Protein AF-A0A2P5AQU5-F1 (afdb_monomer)

pLDDT: mean 76.32, std 21.43, range [26.61, 95.62]

Sequence (182 aa):
MGERPGDPGEDPMVASAYAVNFVKGFRGGNKSRVGDVFWEKTLLEGDDDDDESDDLMLSACGMHFNVMKYRYITSDCDAVTAVFGSHHYAKNPEDAVADVLKAGTDIDCGAFLYRHTLSAIEQGKVQEEDLGGALLILFSVQLRFGLFNGDPLKGRYGRLGPQDVCNSEHKKLALEAGYCAS

Nearest PDB structures (foldseek):
  7vc6-assembly1_A  TM=9.247E-01  e=8.875E-07  Phanerodontia chrysosporium
  7vc7-assembly1_A  TM=9.226E-01  e=3.092E-06  Phanerodontia chrysosporium
  6q7j-assembly1_B  TM=9.314E-01  e=2.303E-05  Aspergillus nidulans FGSC A4
  7xtj-assembly1_A  TM=8.965E-01  e=2.131E-04  Aspergillus niger
  7xtj-assembly2_B  TM=9.329E-01  e=4.809E-04  Aspergillus niger

InterPro domains:
  IPR017853 Glycoside hydrolase superfamily [SSF51445] (72-177)
  IPR036962 Glycoside hydrolase, family 3, N-terminal domain superfamily [G3DSA:3.20.20.300] (63-156)
  IPR044993 Beta-D-xylosidase [PTHR42721] (72-177)

Solvent-accessible surface area (backbone atoms only — not comparable to full-atom values): 11311 Å² total; per-residue (Å²): 141,73,87,60,99,84,62,79,62,89,50,69,67,57,32,50,53,49,51,56,52,53,55,45,61,76,70,62,70,68,95,83,62,90,76,86,75,87,78,74,85,78,88,80,82,87,84,92,79,96,66,98,60,72,48,54,58,39,45,79,57,43,79,40,66,86,75,43,81,80,58,78,39,67,46,58,72,48,45,71,48,33,39,32,73,73,65,57,71,26,92,40,69,36,50,30,47,32,52,45,47,73,41,54,46,47,40,67,46,58,61,52,57,79,72,32,46,65,61,15,40,78,70,66,62,36,58,72,66,63,55,50,50,31,50,52,38,53,52,55,50,43,53,73,74,44,72,76,70,64,62,61,63,78,41,99,68,35,80,70,51,76,79,74,52,87,32,73,66,60,50,51,51,52,50,52,55,53,63,76,74,109

Radius of gyration: 20.94 Å; Cα contacts (8 Å, |Δi|>4): 131; chains: 1; bounding box: 52×41×56 Å

Structure (mmCIF, N/CA/C/O backbone):
data_AF-A0A2P5AQU5-F1
#
_entry.id   AF-A0A2P5AQU5-F1
#
loop_
_atom_site.group_PDB
_atom_site.id
_atom_site.type_symbol
_atom_site.label_atom_id
_atom_site.label_alt_id
_atom_site.label_comp_id
_atom_site.label_asym_id
_atom_site.label_entity_id
_atom_site.label_seq_id
_atom_site.pdbx_PDB_ins_code
_atom_site.Cartn_x
_atom_site.Cartn_y
_atom_site.Cartn_z
_atom_site.occupancy
_atom_site.B_iso_or_equiv
_atom_site.auth_seq_id
_atom_site.auth_comp_id
_atom_site.auth_asym_id
_atom_site.auth_atom_id
_atom_site.pdbx_PDB_model_num
ATOM 1 N N . MET A 1 1 ? -14.870 17.388 -14.341 1.00 38.19 1 MET A N 1
ATOM 2 C CA . MET A 1 1 ? -14.417 15.995 -14.189 1.00 38.19 1 MET A CA 1
ATOM 3 C C . MET A 1 1 ? -13.425 15.778 -15.311 1.00 38.19 1 MET A C 1
ATOM 5 O O . MET A 1 1 ? -13.842 15.791 -16.457 1.00 38.19 1 MET A O 1
ATOM 9 N N . GLY A 1 2 ? -12.132 15.840 -15.005 1.00 48.47 2 GLY A N 1
ATOM 10 C CA . GLY A 1 2 ? -11.071 15.608 -15.985 1.00 48.47 2 GLY A CA 1
ATOM 11 C C . GLY A 1 2 ? -10.496 14.223 -15.739 1.00 48.47 2 GLY A C 1
ATOM 12 O O . GLY A 1 2 ? -10.371 13.843 -14.572 1.00 48.47 2 GLY A O 1
ATOM 13 N N . GLU A 1 3 ? -10.199 13.496 -16.813 1.00 52.12 3 GLU A N 1
ATOM 14 C CA . GLU A 1 3 ? -9.470 12.225 -16.778 1.00 52.12 3 GLU A CA 1
ATOM 15 C C . GLU A 1 3 ? -8.257 12.366 -15.851 1.00 52.12 3 GLU A C 1
ATOM 17 O O . GLU A 1 3 ? -7.507 13.351 -15.920 1.00 52.12 3 GLU A O 1
ATOM 22 N N . ARG A 1 4 ? -8.096 11.432 -14.909 1.00 60.38 4 ARG A N 1
ATOM 23 C CA . ARG A 1 4 ? -6.937 11.462 -14.019 1.00 60.38 4 ARG A CA 1
ATOM 24 C C . ARG A 1 4 ? -5.743 10.951 -14.827 1.00 60.38 4 ARG A C 1
ATOM 26 O O . ARG A 1 4 ? -5.830 9.846 -15.334 1.00 60.38 4 ARG A O 1
ATOM 33 N N . PRO A 1 5 ? -4.594 11.652 -14.883 1.00 66.69 5 PRO A N 1
ATOM 34 C CA . PRO A 1 5 ? -3.442 11.252 -15.711 1.00 66.69 5 PRO A CA 1
ATOM 35 C C . PRO A 1 5 ? -2.801 9.879 -15.409 1.00 66.69 5 PRO A C 1
ATOM 37 O O . PRO A 1 5 ? -1.721 9.594 -15.918 1.00 66.69 5 PRO A O 1
ATOM 40 N N . GLY A 1 6 ? -3.390 9.067 -14.529 1.00 68.12 6 GLY A N 1
ATOM 41 C CA . GLY A 1 6 ? -2.878 7.772 -14.093 1.00 68.12 6 GLY A CA 1
ATOM 42 C C . GLY A 1 6 ? -3.787 6.581 -14.402 1.00 68.12 6 GLY A C 1
ATOM 43 O O . GLY A 1 6 ? -3.407 5.469 -14.043 1.00 68.12 6 GLY A O 1
ATOM 44 N N . ASP A 1 7 ? -4.955 6.775 -15.023 1.00 78.81 7 ASP A N 1
ATOM 45 C CA . ASP A 1 7 ? -5.824 5.671 -15.438 1.00 78.81 7 ASP A CA 1
ATOM 46 C C . ASP A 1 7 ? -5.663 5.340 -16.938 1.00 78.81 7 ASP A C 1
ATOM 48 O O . ASP A 1 7 ? -5.304 6.193 -17.749 1.00 78.81 7 ASP A O 1
ATOM 52 N N . PRO A 1 8 ? -5.870 4.073 -17.341 1.00 83.00 8 PRO A N 1
ATOM 53 C CA . PRO A 1 8 ? -5.830 3.659 -18.745 1.00 83.00 8 PRO A CA 1
ATOM 54 C C . PRO A 1 8 ? -7.112 4.037 -19.526 1.00 83.00 8 PRO A C 1
ATOM 56 O O . PRO A 1 8 ? -7.411 3.400 -20.537 1.00 83.00 8 PRO A O 1
ATOM 59 N N . GLY A 1 9 ? -7.867 5.042 -19.063 1.00 86.19 9 GLY A N 1
ATOM 60 C CA . GLY A 1 9 ? -9.170 5.451 -19.597 1.00 86.19 9 GLY A CA 1
ATOM 61 C C . GLY A 1 9 ? -10.379 4.811 -18.897 1.00 86.19 9 GLY A C 1
ATOM 62 O O . GLY A 1 9 ? -10.240 4.034 -17.953 1.00 86.19 9 GLY A O 1
ATOM 63 N N . GLU A 1 10 ? -11.583 5.149 -19.376 1.00 88.88 10 GLU A N 1
ATOM 64 C CA . GLU A 1 10 ? -12.865 4.781 -18.742 1.00 88.88 10 GLU A CA 1
ATOM 65 C C . GLU A 1 10 ? -13.424 3.407 -19.174 1.00 88.88 10 GLU A C 1
ATOM 67 O O . GLU A 1 10 ? -14.332 2.884 -18.526 1.00 88.88 10 GLU A O 1
ATOM 72 N N . ASP A 1 11 ? -12.906 2.794 -20.250 1.00 90.00 11 ASP A N 1
ATOM 73 C CA . ASP A 1 11 ? -13.375 1.481 -20.719 1.00 90.00 11 ASP A CA 1
ATOM 74 C C . ASP A 1 11 ? -12.862 0.353 -19.793 1.00 90.00 11 ASP A C 1
ATOM 76 O O . ASP A 1 11 ? -11.652 0.087 -19.748 1.00 90.00 11 ASP A O 1
ATOM 80 N N . PRO A 1 12 ? -13.755 -0.378 -19.095 1.00 88.44 12 PRO A N 1
ATOM 81 C CA . PRO A 1 12 ? -13.363 -1.421 -18.152 1.00 88.44 12 PRO A CA 1
ATOM 82 C C . PRO A 1 12 ? -12.629 -2.597 -18.813 1.00 88.44 12 PRO A C 1
ATOM 84 O O . PRO A 1 12 ? -11.793 -3.236 -18.167 1.00 88.44 12 PRO A O 1
ATOM 87 N N . MET A 1 13 ? -12.884 -2.894 -20.090 1.00 90.56 13 MET A N 1
ATOM 88 C CA . MET A 1 13 ? -12.205 -3.969 -20.819 1.00 90.56 13 MET A CA 1
ATOM 89 C C . MET A 1 13 ? -10.772 -3.574 -21.177 1.00 90.56 13 MET A C 1
ATOM 91 O O . MET A 1 13 ? -9.847 -4.376 -21.005 1.00 90.56 13 MET A O 1
ATOM 95 N N . VAL A 1 14 ? -10.571 -2.331 -21.623 1.00 87.19 14 VAL A N 1
ATOM 96 C CA . VAL A 1 14 ? -9.236 -1.779 -21.903 1.00 87.19 14 VAL A CA 1
ATOM 97 C C . VAL A 1 14 ? -8.431 -1.663 -20.611 1.00 87.19 14 VAL A C 1
ATOM 99 O O . VAL A 1 14 ? -7.291 -2.133 -20.556 1.00 87.19 14 VAL A O 1
ATOM 102 N N . ALA A 1 15 ? -9.042 -1.139 -19.546 1.00 87.81 15 ALA A N 1
ATOM 103 C CA . ALA A 1 15 ? -8.412 -1.031 -18.237 1.00 87.81 15 ALA A CA 1
ATOM 104 C C . ALA A 1 15 ? -8.001 -2.403 -17.682 1.00 87.81 15 ALA A C 1
ATOM 106 O O . ALA A 1 15 ? -6.877 -2.575 -17.200 1.00 87.81 15 ALA A O 1
ATOM 107 N N . SER A 1 16 ? -8.861 -3.415 -17.835 1.00 87.44 16 SER A N 1
ATOM 108 C CA . SER A 1 16 ? -8.559 -4.794 -17.437 1.00 87.44 16 SER A CA 1
ATOM 109 C C . SER A 1 16 ? -7.381 -5.378 -18.221 1.00 87.44 16 SER A C 1
ATOM 111 O O . SER A 1 16 ? -6.474 -5.981 -17.639 1.00 87.44 16 SER A O 1
ATOM 113 N N . ALA A 1 17 ? -7.348 -5.184 -19.543 1.00 88.06 17 ALA A N 1
ATOM 114 C CA . ALA A 1 17 ? -6.251 -5.656 -20.383 1.00 88.06 17 ALA A CA 1
ATOM 115 C C . ALA A 1 17 ? -4.922 -4.960 -20.040 1.00 88.06 17 ALA A C 1
ATOM 117 O O . ALA A 1 17 ? -3.877 -5.619 -19.970 1.00 88.06 17 ALA A O 1
ATOM 118 N N . TYR A 1 18 ? -4.957 -3.651 -19.781 1.00 89.00 18 TYR A N 1
ATOM 119 C CA . TYR A 1 18 ? -3.804 -2.890 -19.306 1.00 89.00 18 TYR A CA 1
ATOM 120 C C . TYR A 1 18 ? -3.290 -3.444 -17.972 1.00 89.00 18 TYR A C 1
ATOM 122 O O . TYR A 1 18 ? -2.117 -3.814 -17.880 1.00 89.00 18 TYR A O 1
ATOM 130 N N . ALA A 1 19 ? -4.168 -3.604 -16.976 1.00 86.69 19 ALA A N 1
ATOM 131 C CA . ALA A 1 19 ? -3.812 -4.100 -15.648 1.00 86.69 19 ALA A CA 1
ATOM 132 C C . ALA A 1 19 ? -3.135 -5.481 -15.705 1.00 86.69 19 ALA A C 1
ATOM 134 O O . ALA A 1 19 ? -2.092 -5.701 -15.081 1.00 86.69 19 ALA A O 1
ATOM 135 N N . VAL A 1 20 ? -3.666 -6.403 -16.516 1.00 87.56 20 VAL A N 1
ATOM 136 C CA . VAL A 1 20 ? -3.077 -7.739 -16.702 1.00 87.56 20 VAL A CA 1
ATOM 137 C C . VAL A 1 20 ? -1.661 -7.659 -17.280 1.00 87.56 20 VAL A C 1
ATOM 139 O O . VAL A 1 20 ? -0.765 -8.361 -16.802 1.00 87.56 20 VAL A O 1
ATOM 142 N N . ASN A 1 21 ? -1.437 -6.836 -18.306 1.00 88.94 21 ASN A N 1
ATOM 143 C CA . ASN A 1 21 ? -0.123 -6.714 -18.945 1.00 88.94 21 ASN A CA 1
ATOM 144 C C . ASN A 1 21 ? 0.888 -5.989 -18.051 1.00 88.94 21 ASN A C 1
ATOM 146 O O . ASN A 1 21 ? 2.032 -6.434 -17.939 1.00 88.94 21 ASN A O 1
ATOM 150 N N . PHE A 1 22 ? 0.448 -4.943 -17.355 1.00 88.69 22 PHE A N 1
ATOM 151 C CA . PHE A 1 22 ? 1.258 -4.192 -16.405 1.00 88.69 22 PHE A CA 1
ATOM 152 C C . PHE A 1 22 ? 1.773 -5.107 -15.286 1.00 88.69 22 PHE A C 1
ATOM 154 O O . PHE A 1 22 ? 2.983 -5.264 -15.111 1.00 88.69 22 PHE A O 1
ATOM 161 N N . VAL A 1 23 ? 0.878 -5.833 -14.602 1.00 87.12 23 VAL A N 1
ATOM 162 C CA . VAL A 1 23 ? 1.254 -6.751 -13.510 1.00 87.12 23 VAL A CA 1
ATOM 163 C C . VAL A 1 23 ? 2.170 -7.880 -13.998 1.00 87.12 23 VAL A C 1
ATOM 165 O O . VAL A 1 23 ? 3.115 -8.259 -13.300 1.00 87.12 23 VAL A O 1
ATOM 168 N N . LYS A 1 24 ? 1.936 -8.420 -15.203 1.00 87.12 24 LYS A N 1
ATOM 169 C CA . LYS A 1 24 ? 2.818 -9.437 -15.808 1.00 87.12 24 LYS A CA 1
ATOM 170 C C . LYS A 1 24 ? 4.232 -8.906 -16.058 1.00 87.12 24 LYS A C 1
ATOM 172 O O . LYS A 1 24 ? 5.189 -9.649 -15.830 1.00 87.12 24 LYS A O 1
ATOM 177 N N . GLY A 1 25 ? 4.359 -7.648 -16.486 1.00 86.88 25 GLY A N 1
ATOM 178 C CA . GLY A 1 25 ? 5.643 -6.970 -16.668 1.00 86.88 25 GLY A CA 1
ATOM 179 C C . GLY A 1 25 ? 6.421 -6.851 -15.357 1.00 86.88 25 GLY A C 1
ATOM 180 O O . GLY A 1 25 ? 7.561 -7.307 -15.278 1.00 86.88 25 GLY A O 1
ATOM 181 N N . PHE A 1 26 ? 5.780 -6.346 -14.298 1.00 85.00 26 PHE A N 1
ATOM 182 C CA . PHE A 1 26 ? 6.425 -6.160 -12.989 1.00 85.00 26 PHE A CA 1
ATOM 183 C C . PHE A 1 26 ? 6.822 -7.467 -12.301 1.00 85.00 26 PHE A C 1
ATOM 185 O O . PHE A 1 26 ? 7.883 -7.551 -11.685 1.00 85.00 26 PHE A O 1
ATOM 192 N N . ARG A 1 27 ? 6.002 -8.519 -12.411 1.00 81.12 27 ARG A N 1
ATOM 193 C CA . ARG A 1 27 ? 6.301 -9.813 -11.773 1.00 81.12 27 ARG A CA 1
ATOM 194 C C . ARG A 1 27 ? 7.429 -10.590 -12.461 1.00 81.12 27 ARG A C 1
ATOM 196 O O . ARG A 1 27 ? 7.844 -11.622 -11.931 1.00 81.12 27 ARG A O 1
ATOM 203 N N . GLY A 1 28 ? 7.929 -10.124 -13.609 1.00 69.56 28 GLY A N 1
ATOM 204 C CA . GLY A 1 28 ? 9.042 -10.753 -14.322 1.00 69.56 28 GLY A CA 1
ATOM 205 C C . GLY A 1 28 ? 8.695 -12.161 -14.813 1.00 69.56 28 GLY A C 1
ATOM 206 O O . GLY A 1 28 ? 9.354 -13.137 -14.443 1.00 69.56 28 GLY A O 1
ATOM 207 N N . GLY A 1 29 ? 7.621 -12.281 -15.600 1.00 56.28 29 GLY A N 1
ATOM 208 C CA . GLY A 1 29 ? 7.132 -13.560 -16.117 1.00 56.28 29 GLY A CA 1
ATOM 209 C C . GLY A 1 29 ? 8.173 -14.320 -16.950 1.00 56.28 29 GLY A C 1
ATOM 210 O O . GLY A 1 29 ? 8.658 -13.835 -17.969 1.00 56.28 29 GLY A O 1
ATOM 211 N N . ASN A 1 30 ? 8.478 -15.554 -16.542 1.00 44.66 30 ASN A N 1
ATOM 212 C CA . ASN A 1 30 ? 9.253 -16.505 -17.337 1.00 44.66 30 ASN A CA 1
ATOM 213 C C . ASN A 1 30 ? 8.421 -16.910 -18.570 1.00 44.66 30 ASN A C 1
ATOM 215 O O . ASN A 1 30 ? 7.320 -17.434 -18.406 1.00 44.66 30 ASN A O 1
ATOM 219 N N . LYS A 1 31 ? 8.954 -16.762 -19.792 1.00 39.88 31 LYS A N 1
ATOM 220 C CA . LYS A 1 31 ? 8.317 -17.254 -21.038 1.00 39.88 31 LYS A CA 1
ATOM 221 C C . LYS A 1 31 ? 8.137 -18.791 -21.095 1.00 39.88 31 LYS A C 1
ATOM 223 O O . LYS A 1 31 ? 7.609 -19.290 -22.080 1.00 39.88 31 LYS A O 1
ATOM 228 N N . SER A 1 32 ? 8.522 -19.536 -20.051 1.00 30.64 32 SER A N 1
ATOM 229 C CA . SER A 1 32 ? 8.563 -21.011 -20.046 1.00 30.64 32 SER A CA 1
ATOM 230 C C . SER A 1 32 ? 7.647 -21.714 -19.035 1.00 30.64 32 SER A C 1
ATOM 232 O O . SER A 1 32 ? 7.881 -22.880 -18.739 1.00 30.64 32 SER A O 1
ATOM 234 N N . ARG A 1 33 ? 6.605 -21.072 -18.490 1.00 34.50 33 ARG A N 1
ATOM 235 C CA . ARG A 1 33 ? 5.559 -21.789 -17.722 1.00 34.50 33 ARG A CA 1
ATOM 236 C C . ARG A 1 33 ? 4.158 -21.344 -18.131 1.00 34.50 33 ARG A C 1
ATOM 238 O O . ARG A 1 33 ? 3.404 -20.781 -17.346 1.00 34.50 33 ARG A O 1
ATOM 245 N N . VAL A 1 34 ? 3.828 -21.601 -19.395 1.00 32.84 34 VAL A N 1
ATOM 246 C CA . VAL A 1 34 ? 2.437 -21.811 -19.815 1.00 32.84 34 VAL A CA 1
ATOM 247 C C . VAL A 1 34 ? 2.076 -23.224 -19.356 1.00 32.84 34 VAL A C 1
ATOM 249 O O . VAL A 1 34 ? 2.374 -24.190 -20.048 1.00 32.84 34 VAL A O 1
ATOM 252 N N . GLY A 1 35 ? 1.550 -23.351 -18.141 1.00 30.03 35 GLY A N 1
ATOM 253 C CA . GLY A 1 35 ? 1.223 -24.643 -17.532 1.00 30.03 35 GLY A CA 1
ATOM 254 C C . GLY A 1 35 ? 1.635 -24.669 -16.067 1.00 30.03 35 GLY A C 1
ATOM 255 O O . GLY A 1 35 ? 2.803 -24.899 -15.774 1.00 30.03 35 GLY A O 1
ATOM 256 N N . ASP A 1 36 ? 0.678 -24.320 -15.204 1.00 27.06 36 ASP A N 1
ATOM 257 C CA . ASP A 1 36 ? 0.589 -24.581 -13.750 1.00 27.06 36 ASP A CA 1
ATOM 258 C C . ASP A 1 36 ? 0.070 -23.360 -12.974 1.00 27.06 36 ASP A C 1
ATOM 260 O O . ASP A 1 36 ? 0.638 -22.933 -11.974 1.00 27.06 36 ASP A O 1
ATOM 264 N N . VAL A 1 37 ? -1.041 -22.787 -13.436 1.00 30.72 37 VAL A N 1
ATOM 265 C CA . VAL A 1 37 ? -2.114 -22.341 -12.540 1.00 30.72 37 VAL A CA 1
ATOM 266 C C . VAL A 1 37 ? -3.393 -22.770 -13.245 1.00 30.72 37 VAL A C 1
ATOM 268 O O . VAL A 1 37 ? -3.816 -22.152 -14.219 1.00 30.72 37 VAL A O 1
ATOM 271 N N . PHE A 1 38 ? -3.920 -23.920 -12.833 1.00 28.08 38 PHE A N 1
ATOM 272 C CA . PHE A 1 38 ? -5.183 -24.471 -13.304 1.00 28.08 38 PHE A CA 1
ATOM 273 C C . PHE A 1 38 ? -6.294 -23.504 -12.875 1.00 28.08 38 PHE A C 1
ATOM 275 O O . PHE A 1 38 ? -6.715 -23.492 -11.723 1.00 28.08 38 PHE A O 1
ATOM 282 N N . TRP A 1 39 ? -6.666 -22.598 -13.781 1.00 28.89 39 TRP A N 1
ATOM 283 C CA . TRP A 1 39 ? -7.786 -21.683 -13.605 1.00 28.89 39 TRP A CA 1
ATOM 284 C C . TRP A 1 39 ? -9.060 -22.473 -13.885 1.00 28.89 39 TRP A C 1
ATOM 286 O O . TRP A 1 39 ? -9.546 -22.512 -15.017 1.00 28.89 39 TRP A O 1
ATOM 296 N N . GLU A 1 40 ? -9.543 -23.191 -12.876 1.00 26.61 40 GLU A N 1
ATOM 297 C CA . GLU A 1 40 ? -10.851 -23.820 -12.959 1.00 26.61 40 GLU A CA 1
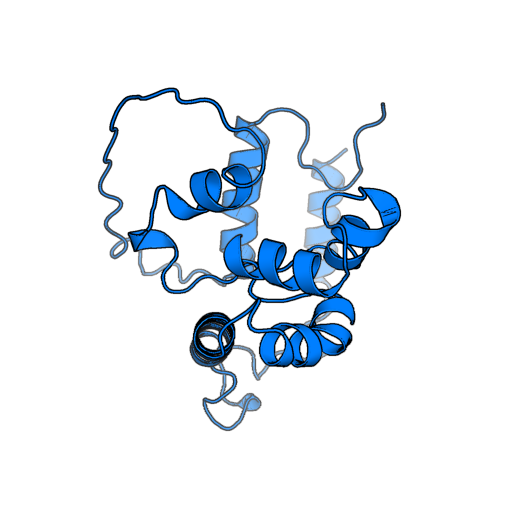ATOM 298 C C . GLU A 1 40 ? -11.912 -22.716 -12.905 1.00 26.61 40 GLU A C 1
ATOM 300 O O . GLU A 1 40 ? -12.000 -21.941 -11.953 1.00 26.61 40 GLU A O 1
ATOM 305 N N . LYS A 1 41 ? -12.665 -22.595 -14.002 1.00 31.16 41 LYS A N 1
ATOM 306 C CA . LYS A 1 41 ? -13.859 -21.759 -14.092 1.00 31.16 41 LYS A CA 1
ATOM 307 C C . LYS A 1 41 ? -14.913 -22.336 -13.152 1.00 31.16 41 LYS A C 1
ATOM 309 O O . LYS A 1 41 ? -15.597 -23.281 -13.530 1.00 31.16 41 LYS A O 1
ATOM 314 N N . THR A 1 42 ? -15.104 -21.707 -12.004 1.00 29.86 42 THR A N 1
ATOM 315 C CA . THR A 1 42 ? -16.318 -21.887 -11.208 1.00 29.86 42 THR A CA 1
ATOM 316 C C . THR A 1 42 ? -17.132 -20.605 -11.315 1.00 29.86 42 THR A C 1
ATOM 318 O O . THR A 1 42 ? -16.870 -19.624 -10.628 1.00 29.86 42 THR A O 1
ATOM 321 N N . LEU A 1 43 ? -18.065 -20.596 -12.271 1.00 31.89 43 LEU A N 1
ATOM 322 C CA . LEU A 1 43 ? -19.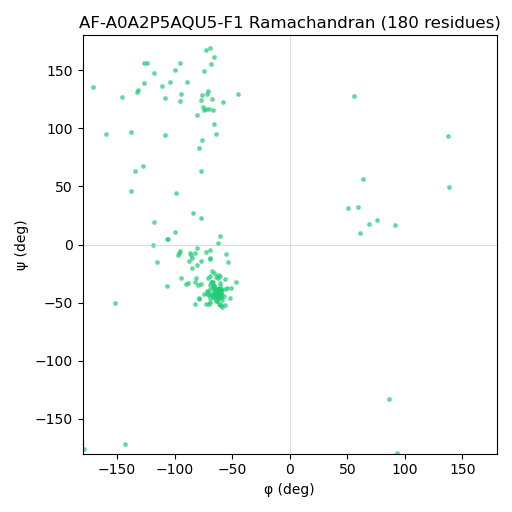211 -19.689 -12.272 1.00 31.89 43 LEU A CA 1
ATOM 323 C C . LEU A 1 43 ? -20.181 -20.232 -11.226 1.00 31.89 43 LEU A C 1
ATOM 325 O O . LEU A 1 43 ? -20.640 -21.359 -11.394 1.00 31.89 43 LEU A O 1
ATOM 329 N N . LEU A 1 44 ? -20.483 -19.465 -10.183 1.00 29.83 44 LEU A N 1
ATOM 330 C CA . LEU A 1 44 ? -21.654 -19.715 -9.349 1.00 29.83 44 LEU A CA 1
ATOM 331 C C . LEU A 1 44 ? -22.415 -18.405 -9.146 1.00 29.83 44 LEU A C 1
ATOM 333 O O . LEU A 1 44 ? -21.820 -17.349 -8.942 1.00 29.83 44 LEU A O 1
ATOM 337 N N . GLU A 1 45 ? -23.722 -18.528 -9.340 1.00 30.80 45 GLU A N 1
ATOM 338 C CA . GLU A 1 45 ? -24.762 -17.507 -9.274 1.00 30.80 45 GLU A CA 1
ATOM 339 C C . GLU A 1 45 ? -25.069 -17.111 -7.819 1.00 30.80 45 GLU A C 1
ATOM 341 O O . GLU A 1 45 ? -24.969 -17.968 -6.947 1.00 30.80 45 GLU A O 1
ATOM 346 N N . GLY A 1 46 ? -25.464 -15.839 -7.641 1.00 37.50 46 GLY A N 1
ATOM 347 C CA . GLY A 1 46 ? -26.417 -15.282 -6.657 1.00 37.50 46 GLY A CA 1
ATOM 348 C C . GLY A 1 46 ? -26.207 -15.505 -5.154 1.00 37.50 46 GLY A C 1
ATOM 349 O O . GLY A 1 46 ? -26.119 -16.635 -4.697 1.00 37.50 46 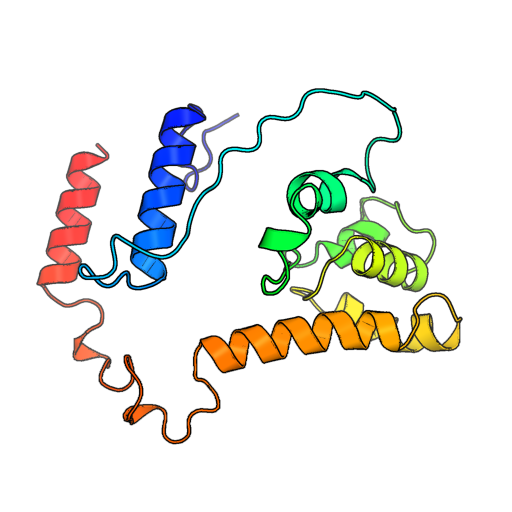GLY A O 1
ATOM 350 N N . ASP A 1 47 ? -26.222 -14.426 -4.366 1.00 28.84 47 ASP A N 1
ATOM 351 C CA . ASP A 1 47 ? -27.445 -14.007 -3.655 1.00 28.84 47 ASP A CA 1
ATOM 352 C C . ASP A 1 47 ? -27.231 -12.623 -3.005 1.00 28.84 47 ASP A C 1
ATOM 354 O O . ASP A 1 47 ? -26.164 -12.333 -2.461 1.00 28.84 47 ASP A O 1
ATOM 358 N N . ASP A 1 48 ? -28.234 -11.754 -3.165 1.00 42.00 48 ASP A N 1
ATOM 359 C CA . ASP A 1 48 ? -28.311 -10.391 -2.633 1.00 42.00 48 ASP A CA 1
ATOM 360 C C . ASP A 1 48 ? -28.670 -10.432 -1.138 1.00 42.00 48 ASP A C 1
ATOM 362 O O . ASP A 1 48 ? -29.723 -10.966 -0.799 1.00 42.00 48 ASP A O 1
ATOM 366 N N . ASP A 1 49 ? -27.853 -9.829 -0.270 1.00 35.22 49 ASP A N 1
ATOM 367 C CA . ASP A 1 49 ? -28.261 -9.402 1.075 1.00 35.22 49 ASP A CA 1
ATOM 368 C C . ASP A 1 49 ? -27.512 -8.105 1.455 1.00 35.22 49 ASP A C 1
ATOM 370 O O . ASP A 1 49 ? -26.290 -7.998 1.331 1.00 35.22 49 ASP A O 1
ATOM 374 N N . ASP A 1 50 ? -28.292 -7.100 1.858 1.00 43.72 50 ASP A N 1
ATOM 375 C CA . ASP A 1 50 ? -27.913 -5.705 2.092 1.00 43.72 50 ASP A CA 1
ATOM 376 C C . ASP A 1 50 ? -27.239 -5.489 3.470 1.00 43.72 50 ASP A C 1
ATOM 378 O O . ASP A 1 50 ? -27.930 -5.539 4.484 1.00 43.72 50 ASP A O 1
ATOM 382 N N . ASP A 1 51 ? -25.933 -5.171 3.510 1.00 37.84 51 ASP A N 1
ATOM 383 C CA . ASP A 1 51 ? -25.257 -4.395 4.579 1.00 37.84 51 ASP A CA 1
ATOM 384 C C . ASP A 1 51 ? -23.919 -3.796 4.040 1.00 37.84 51 ASP A C 1
ATOM 386 O O . ASP A 1 51 ? -22.865 -4.425 3.956 1.00 37.84 51 ASP A O 1
ATOM 390 N N . GLU A 1 52 ? -23.972 -2.543 3.577 1.00 51.12 52 GLU A N 1
ATOM 391 C CA . GLU A 1 52 ? -23.243 -2.057 2.385 1.00 51.12 52 GLU A CA 1
ATOM 392 C C . GLU A 1 52 ? -21.911 -1.293 2.632 1.00 51.12 52 GLU A C 1
ATOM 394 O O . GLU A 1 52 ? -21.659 -0.258 2.011 1.00 51.12 52 GLU A O 1
ATOM 399 N N . SER A 1 53 ? -21.014 -1.750 3.520 1.00 49.25 53 SER A N 1
ATOM 400 C CA . SER A 1 53 ? -19.666 -1.126 3.614 1.00 49.25 53 SER A CA 1
ATOM 401 C C . SER A 1 53 ? -18.550 -2.051 4.101 1.00 49.25 53 SER A C 1
ATOM 403 O O . SER A 1 53 ? -17.511 -2.147 3.443 1.00 49.25 53 SER A O 1
ATOM 405 N N . ASP A 1 54 ? -18.745 -2.755 5.218 1.00 46.03 54 ASP A N 1
ATOM 406 C CA . ASP A 1 54 ? -17.705 -3.630 5.790 1.00 46.03 54 ASP A CA 1
ATOM 407 C C . ASP A 1 54 ? -17.441 -4.864 4.911 1.00 46.03 54 ASP A C 1
ATOM 409 O O . ASP A 1 54 ? -16.313 -5.361 4.822 1.00 46.03 54 ASP A O 1
ATOM 413 N N . ASP A 1 55 ? -18.454 -5.276 4.149 1.00 44.22 55 ASP A N 1
ATOM 414 C CA . ASP A 1 55 ? -18.387 -6.404 3.229 1.00 44.22 55 ASP A CA 1
ATOM 415 C C . ASP A 1 55 ? -17.773 -6.066 1.869 1.00 44.22 55 ASP A C 1
ATOM 417 O O . ASP A 1 55 ? -17.502 -6.974 1.091 1.00 44.22 55 ASP A O 1
ATOM 421 N N . LEU A 1 56 ? -17.477 -4.808 1.530 1.00 47.84 56 LEU A N 1
ATOM 422 C CA . LEU A 1 56 ? -16.859 -4.511 0.227 1.00 47.84 56 LEU A CA 1
ATOM 423 C C . LEU A 1 56 ? -15.397 -4.974 0.164 1.00 47.84 56 LEU A C 1
ATOM 425 O O . LEU A 1 56 ? -14.978 -5.574 -0.829 1.00 47.84 56 LEU A O 1
ATOM 429 N N . MET A 1 57 ? -14.625 -4.739 1.230 1.00 47.09 57 MET A N 1
ATOM 430 C CA . MET A 1 57 ? -13.213 -5.136 1.287 1.00 47.09 57 MET A CA 1
ATOM 431 C C . MET A 1 57 ? -13.071 -6.656 1.399 1.00 47.09 57 MET A C 1
ATOM 433 O O . MET A 1 57 ? -12.245 -7.246 0.696 1.00 47.09 57 MET A O 1
ATOM 437 N N . LEU A 1 58 ? -13.920 -7.303 2.207 1.00 49.78 58 LEU A N 1
ATOM 438 C CA . LEU A 1 58 ? -13.926 -8.757 2.346 1.00 49.78 58 LEU A CA 1
ATOM 439 C C . LEU A 1 58 ? -14.649 -9.489 1.211 1.00 49.78 58 LEU A C 1
ATOM 441 O O . LEU A 1 58 ? -14.186 -10.559 0.852 1.00 49.78 58 LEU A O 1
ATOM 445 N N . SER A 1 59 ? -15.729 -8.991 0.604 1.00 45.91 59 SER A N 1
ATOM 446 C CA . SER A 1 59 ? -16.436 -9.737 -0.455 1.00 45.91 59 SER A CA 1
ATOM 447 C C . SER A 1 59 ? -15.710 -9.636 -1.796 1.00 45.91 59 SER A C 1
ATOM 449 O O . SER A 1 59 ? -1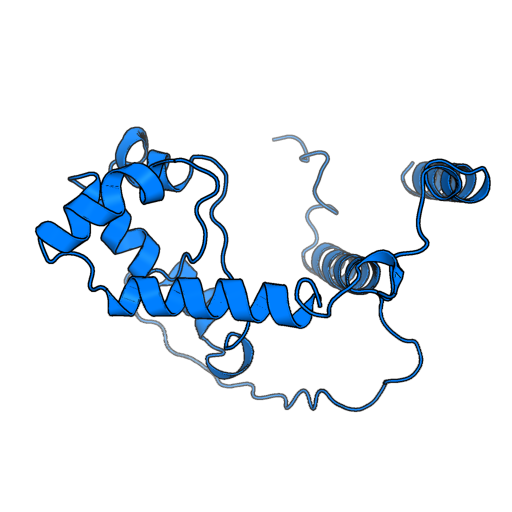5.431 -10.663 -2.415 1.00 45.91 59 SER A O 1
ATOM 451 N N . ALA A 1 60 ? -15.264 -8.446 -2.215 1.00 51.50 60 ALA A N 1
ATOM 452 C CA . ALA A 1 60 ? -14.575 -8.293 -3.498 1.00 51.50 60 ALA A CA 1
ATOM 453 C C . ALA A 1 60 ? -13.221 -9.028 -3.521 1.00 51.50 60 ALA A C 1
ATOM 455 O O . ALA A 1 60 ? -12.841 -9.612 -4.540 1.00 51.50 60 ALA A O 1
ATOM 456 N N . CYS A 1 61 ? -12.498 -9.049 -2.393 1.00 53.81 61 CYS A N 1
ATOM 457 C CA . CYS A 1 61 ? -11.249 -9.803 -2.269 1.00 53.81 61 CYS A CA 1
ATOM 458 C C . CYS A 1 61 ? -11.440 -11.248 -1.767 1.00 53.81 61 CYS A C 1
ATOM 460 O O . CYS A 1 61 ? -10.700 -12.145 -2.182 1.00 53.81 61 CYS A O 1
ATOM 462 N N . GLY A 1 62 ? -12.408 -11.497 -0.889 1.00 48.31 62 GLY A N 1
ATOM 463 C CA . GLY A 1 62 ? -12.590 -12.747 -0.139 1.00 48.31 62 GLY A CA 1
ATOM 464 C C . GLY A 1 62 ? -13.600 -13.738 -0.720 1.00 48.31 62 GLY A C 1
ATOM 465 O O . GLY A 1 62 ? -13.534 -14.908 -0.342 1.00 48.31 62 GLY A O 1
ATOM 466 N N . MET A 1 63 ? -14.394 -13.378 -1.741 1.00 42.38 63 MET A N 1
ATOM 467 C CA . MET A 1 63 ? -15.182 -14.337 -2.555 1.00 42.38 63 MET A CA 1
ATOM 468 C C . MET A 1 63 ? -14.320 -15.451 -3.196 1.00 42.38 63 MET A C 1
ATOM 470 O O . MET A 1 63 ? -14.826 -16.424 -3.746 1.00 42.38 63 MET A O 1
ATOM 474 N N . HIS A 1 64 ? -12.992 -15.352 -3.097 1.00 46.94 64 HIS A N 1
ATOM 475 C CA . HIS A 1 64 ? -12.039 -16.399 -3.441 1.00 46.94 64 HIS A CA 1
ATOM 476 C C . HIS A 1 64 ? -11.069 -16.670 -2.271 1.00 46.94 64 HIS A C 1
ATOM 478 O O . HIS A 1 64 ? -9.856 -16.447 -2.374 1.00 46.94 64 HIS A O 1
ATOM 484 N N . PHE A 1 65 ? -11.582 -17.211 -1.159 1.00 39.62 65 PHE A N 1
ATOM 485 C CA . PHE A 1 65 ? -10.796 -17.640 0.017 1.00 39.62 65 PHE A CA 1
ATOM 486 C C . PHE A 1 65 ? -9.545 -18.475 -0.344 1.00 39.62 65 PHE A C 1
ATOM 488 O O . PHE A 1 65 ? -8.497 -18.358 0.292 1.00 39.62 65 PHE A O 1
ATOM 495 N N . ASN A 1 66 ? -9.598 -19.265 -1.424 1.00 42.19 66 ASN A N 1
ATOM 496 C CA . ASN A 1 66 ? -8.461 -20.070 -1.890 1.00 42.19 66 ASN A CA 1
ATOM 497 C C . ASN A 1 66 ? -7.412 -19.304 -2.717 1.00 42.19 66 ASN A C 1
ATOM 499 O O . ASN A 1 66 ? -6.287 -19.781 -2.858 1.00 42.19 66 ASN A O 1
ATOM 503 N N . VAL A 1 67 ? -7.729 -18.123 -3.256 1.00 47.97 67 VAL A N 1
ATOM 504 C CA . VAL A 1 67 ? -6.804 -17.369 -4.123 1.00 47.97 67 VAL A CA 1
ATOM 505 C C . VAL A 1 67 ? -6.015 -16.353 -3.286 1.00 47.97 67 VAL A C 1
ATOM 507 O O . VAL A 1 67 ? -4.868 -16.069 -3.625 1.00 47.97 67 VAL A O 1
ATOM 510 N N . MET A 1 68 ? -6.572 -15.846 -2.175 1.00 51.31 68 MET A N 1
ATOM 511 C CA . MET A 1 68 ? -5.976 -14.787 -1.334 1.00 51.31 68 MET A CA 1
ATOM 512 C C . MET A 1 68 ? -4.976 -15.259 -0.271 1.00 51.31 68 MET A C 1
ATOM 514 O O . MET A 1 68 ? -4.248 -14.427 0.255 1.00 51.31 68 MET A O 1
ATOM 518 N N . LYS A 1 69 ? -4.860 -16.565 0.005 1.00 56.19 69 LYS A N 1
ATOM 519 C CA . LYS A 1 69 ? -4.090 -17.125 1.143 1.00 56.19 69 LYS A CA 1
ATOM 520 C C . LYS A 1 69 ? -2.618 -16.680 1.258 1.00 56.19 69 LYS A C 1
ATOM 522 O O . LYS A 1 69 ? -1.995 -16.855 2.298 1.00 56.19 69 LYS A O 1
ATOM 527 N N . TYR A 1 70 ? -2.056 -16.100 0.201 1.00 64.44 70 TYR A N 1
ATOM 528 C CA . TYR A 1 70 ? -0.728 -15.494 0.218 1.00 64.44 70 TYR A CA 1
ATOM 529 C C . TYR A 1 70 ? -0.713 -14.163 -0.545 1.00 64.44 70 TYR A C 1
ATOM 531 O O . TYR A 1 70 ? 0.148 -13.932 -1.395 1.00 64.44 70 TYR A O 1
ATOM 539 N N . ARG A 1 71 ? -1.680 -13.286 -0.326 1.00 76.25 71 ARG A N 1
ATOM 540 C CA . ARG A 1 71 ? -1.644 -11.898 -0.801 1.00 76.25 71 ARG A CA 1
ATOM 541 C C . ARG A 1 71 ? -1.828 -10.984 0.396 1.00 76.25 71 ARG A C 1
ATOM 543 O O . ARG A 1 71 ? -2.320 -11.445 1.412 1.00 76.25 71 ARG A O 1
ATOM 550 N N . TYR A 1 72 ? -1.347 -9.756 0.264 1.00 86.81 72 TYR A N 1
ATOM 551 C CA . TYR A 1 72 ? -1.438 -8.752 1.312 1.00 86.81 72 TYR A CA 1
ATOM 552 C C . TYR A 1 72 ? -2.261 -7.569 0.818 1.00 86.81 72 TYR A C 1
ATOM 554 O O . TYR A 1 72 ? -2.216 -7.249 -0.375 1.00 86.81 72 TYR A O 1
ATOM 562 N N . ILE A 1 73 ? -2.973 -6.931 1.735 1.00 88.94 73 ILE A N 1
ATOM 563 C CA . ILE A 1 73 ? -3.725 -5.702 1.515 1.00 88.94 73 ILE A CA 1
ATOM 564 C C . ILE A 1 73 ? -2.982 -4.571 2.222 1.00 88.94 73 ILE A C 1
ATOM 566 O O . ILE A 1 73 ? -2.660 -4.656 3.405 1.00 88.94 73 ILE A O 1
ATOM 570 N N . THR A 1 74 ? -2.682 -3.512 1.477 1.00 90.12 74 THR A N 1
ATOM 571 C CA . THR A 1 74 ? -2.103 -2.282 2.021 1.00 90.12 74 THR A CA 1
ATOM 572 C C . THR A 1 74 ? -3.135 -1.172 1.935 1.00 90.12 74 THR A C 1
ATOM 574 O O . THR A 1 74 ? -3.800 -1.038 0.906 1.00 90.12 74 THR A O 1
ATOM 577 N N . SER A 1 75 ? -3.261 -0.374 2.991 1.00 90.44 75 SER A N 1
ATOM 578 C CA . SER A 1 75 ? -4.063 0.844 2.945 1.00 90.44 75 SER A CA 1
ATOM 579 C C . SER A 1 75 ? -3.403 1.884 2.039 1.00 90.44 75 SER A C 1
ATOM 581 O O . SER A 1 75 ? -2.177 1.890 1.873 1.00 90.44 75 SER A O 1
ATOM 583 N N . ASP A 1 76 ? -4.210 2.801 1.503 1.00 90.25 76 ASP A N 1
ATOM 584 C CA . ASP A 1 76 ? -3.682 4.071 1.004 1.00 90.25 76 ASP A CA 1
ATOM 585 C C . ASP A 1 76 ? -3.131 4.900 2.179 1.00 90.25 76 ASP A C 1
ATOM 587 O O . ASP A 1 76 ? -3.420 4.627 3.355 1.00 90.25 76 ASP A O 1
ATOM 591 N N . CYS A 1 77 ? -2.290 5.880 1.874 1.00 90.50 77 CYS A N 1
ATOM 592 C CA . CYS A 1 77 ? -1.588 6.639 2.891 1.00 90.50 77 CYS A CA 1
ATOM 593 C C . CYS A 1 77 ? -2.543 7.579 3.630 1.00 90.50 77 CYS A C 1
ATOM 595 O O . CYS A 1 77 ? -3.329 8.295 3.017 1.00 90.50 77 CYS A O 1
ATOM 597 N N . ASP A 1 78 ? -2.500 7.517 4.963 1.00 88.31 78 ASP A N 1
ATOM 598 C CA . ASP A 1 78 ? -3.465 8.144 5.879 1.00 88.31 78 ASP A CA 1
ATOM 599 C C . ASP A 1 78 ? -4.927 7.666 5.743 1.00 88.31 78 ASP A C 1
ATOM 601 O O . ASP A 1 78 ? -5.810 8.215 6.406 1.00 88.31 78 ASP A O 1
ATOM 605 N N . ALA A 1 79 ? -5.212 6.605 4.976 1.00 88.81 79 ALA A N 1
ATOM 606 C CA . ALA A 1 79 ? -6.575 6.078 4.846 1.00 88.81 79 ALA A CA 1
ATOM 607 C C . ALA A 1 79 ? -7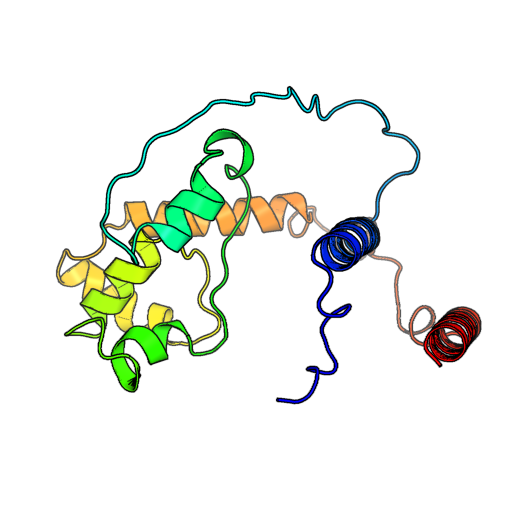.139 5.600 6.191 1.00 88.81 79 ALA A C 1
ATOM 609 O O . ALA A 1 79 ? -8.271 5.929 6.539 1.00 88.81 79 ALA A O 1
ATOM 610 N N . VAL A 1 80 ? -6.330 4.902 6.995 1.00 87.94 80 VAL A N 1
ATOM 611 C CA . VAL A 1 80 ? -6.737 4.454 8.338 1.00 87.94 80 VAL A CA 1
ATOM 612 C C . VAL A 1 80 ? -7.009 5.652 9.255 1.00 87.94 80 VAL A C 1
ATOM 614 O O . VAL A 1 80 ? -7.991 5.668 9.995 1.00 87.94 80 VAL A O 1
ATOM 617 N N . THR A 1 81 ? -6.197 6.709 9.154 1.00 89.69 81 THR A N 1
ATOM 618 C CA . THR A 1 81 ? -6.442 7.970 9.868 1.00 89.69 81 THR A CA 1
ATOM 619 C C . THR A 1 81 ? -7.764 8.603 9.437 1.00 89.69 81 THR A C 1
ATOM 621 O O . THR A 1 81 ? -8.499 9.119 10.279 1.00 89.69 81 THR A O 1
ATOM 624 N N . ALA A 1 82 ? -8.090 8.556 8.144 1.00 88.69 82 ALA A N 1
ATOM 625 C CA . ALA A 1 82 ? -9.316 9.127 7.606 1.00 88.69 82 ALA A CA 1
ATOM 626 C C . ALA A 1 82 ? -10.572 8.399 8.110 1.00 88.69 82 ALA A C 1
ATOM 628 O O . ALA A 1 82 ? -11.562 9.082 8.371 1.00 88.69 82 ALA A O 1
ATOM 629 N N . VAL A 1 83 ? -10.533 7.071 8.310 1.00 88.56 83 VAL A N 1
ATOM 630 C CA . VAL A 1 83 ? -11.651 6.273 8.871 1.00 88.56 83 VAL A CA 1
ATOM 631 C C . VAL A 1 83 ? -12.155 6.880 10.184 1.00 88.56 83 VAL A C 1
ATOM 633 O O . VAL A 1 83 ? -13.357 7.075 10.368 1.00 88.56 83 VAL A O 1
ATOM 636 N N . PHE A 1 84 ? -11.236 7.248 11.075 1.00 88.94 84 PHE A N 1
ATOM 637 C CA . PHE A 1 84 ? -11.562 7.913 12.337 1.00 88.94 84 PHE A CA 1
ATOM 638 C C . PHE A 1 84 ? -11.776 9.427 12.167 1.00 88.94 84 PHE A C 1
ATOM 640 O O . PHE A 1 84 ? -12.767 9.994 12.628 1.00 88.94 84 PHE A O 1
ATOM 647 N N . GLY A 1 85 ? -10.823 10.099 11.521 1.00 86.88 85 GLY A N 1
ATOM 648 C CA . GLY A 1 85 ? -10.702 11.552 11.561 1.00 86.88 85 GLY A CA 1
ATOM 649 C C . GLY A 1 85 ? -11.667 12.297 10.645 1.00 86.88 85 GLY A C 1
ATOM 650 O O . GLY A 1 85 ? -12.271 13.271 11.079 1.00 86.88 85 GLY A O 1
ATOM 651 N N . SER A 1 86 ? -11.790 11.877 9.385 1.00 87.69 86 SER A N 1
ATOM 652 C CA . SER A 1 86 ? -12.552 12.614 8.363 1.00 87.69 86 SER A CA 1
ATOM 653 C C . SER A 1 86 ? -13.874 11.945 8.009 1.00 87.69 86 SER A C 1
ATOM 655 O O . SER A 1 86 ? -14.856 12.633 7.752 1.00 87.69 86 SER A O 1
ATOM 657 N N . HIS A 1 87 ? -13.908 10.613 8.007 1.00 88.50 87 HIS A N 1
ATOM 658 C CA . HIS A 1 87 ? -15.112 9.832 7.741 1.00 88.50 87 HIS A CA 1
ATOM 659 C C . HIS A 1 87 ? -15.970 9.633 8.990 1.00 88.50 87 HIS A C 1
ATOM 661 O O . HIS A 1 87 ? -17.158 9.356 8.855 1.00 88.50 87 HIS A O 1
ATOM 667 N N . HIS A 1 88 ? -15.392 9.793 10.188 1.00 88.75 88 HIS A N 1
ATOM 668 C CA . HIS A 1 88 ? -16.076 9.579 11.469 1.00 88.75 88 HIS A CA 1
ATOM 669 C C . HIS A 1 88 ? -16.795 8.222 11.554 1.00 88.75 88 HIS A C 1
ATOM 671 O O . HIS A 1 88 ? -17.833 8.105 12.203 1.00 88.75 88 HIS A O 1
ATOM 677 N N . TYR A 1 89 ? -16.246 7.207 10.883 1.00 87.88 89 TYR A N 1
ATOM 678 C CA . TYR A 1 89 ? -16.807 5.862 10.851 1.00 87.88 89 TYR A CA 1
ATOM 679 C C . TYR A 1 89 ? -16.650 5.194 12.218 1.00 87.88 89 TYR A C 1
ATOM 681 O O . TYR A 1 89 ? -17.615 4.766 12.850 1.00 87.88 89 TYR A O 1
ATOM 689 N N . ALA A 1 90 ? -15.421 5.218 12.728 1.00 89.38 90 ALA A N 1
ATOM 690 C CA . ALA A 1 90 ? -15.096 4.726 14.051 1.00 89.38 90 ALA A CA 1
ATOM 691 C C . ALA A 1 90 ? -15.236 5.826 15.108 1.00 89.38 90 ALA A C 1
ATOM 693 O O . ALA A 1 90 ? -14.821 6.971 14.913 1.00 89.38 90 ALA A 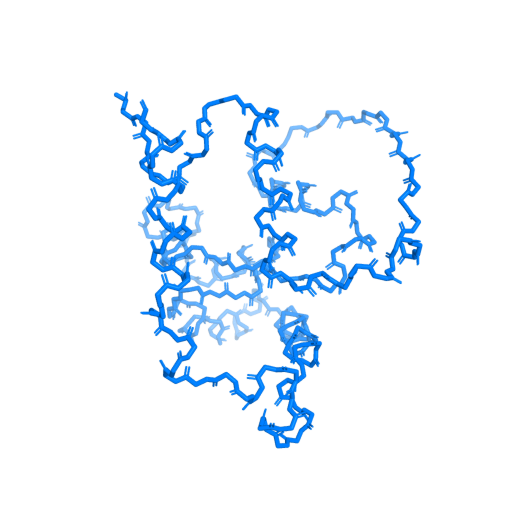O 1
ATOM 694 N N . LYS A 1 91 ? -15.777 5.459 16.273 1.00 89.19 91 LYS A N 1
ATOM 695 C CA . LYS A 1 91 ? -15.989 6.389 17.397 1.00 89.19 91 LYS A CA 1
ATOM 696 C C . LYS A 1 91 ? -14.706 6.692 18.163 1.00 89.19 91 LYS A C 1
ATOM 698 O O . LYS A 1 91 ? -14.545 7.806 18.651 1.00 89.19 91 LYS A O 1
ATOM 703 N N . ASN A 1 92 ? -13.810 5.712 18.264 1.00 92.00 92 ASN A N 1
ATOM 704 C CA . ASN A 1 92 ? -12.499 5.848 18.893 1.00 92.00 92 ASN A CA 1
ATOM 705 C C . ASN A 1 92 ? -11.396 5.377 17.932 1.00 92.00 92 ASN A C 1
ATOM 707 O O . ASN A 1 92 ? -11.663 4.527 17.077 1.00 92.00 92 ASN A O 1
ATOM 711 N N . PRO A 1 93 ? -10.145 5.842 18.099 1.00 92.31 93 PRO A N 1
ATOM 712 C CA . PRO A 1 93 ? -9.016 5.366 17.303 1.00 92.31 93 PRO A CA 1
ATOM 713 C C . PRO A 1 93 ? -8.829 3.848 17.378 1.00 92.31 93 PRO A C 1
ATOM 715 O O . PRO A 1 93 ? -8.547 3.211 16.372 1.00 92.31 93 PRO A O 1
ATOM 718 N N . GLU A 1 94 ? -9.034 3.248 18.549 1.00 94.50 94 GLU A N 1
ATOM 719 C CA . GLU A 1 94 ? -8.907 1.801 18.740 1.00 94.50 94 GLU A CA 1
ATOM 720 C C . GLU A 1 94 ? -10.037 1.008 18.082 1.00 94.50 94 GLU A C 1
ATOM 722 O O . GLU A 1 94 ? -9.813 -0.130 17.677 1.00 94.50 94 GLU A O 1
ATOM 727 N N . ASP A 1 95 ? -11.228 1.603 17.956 1.00 92.19 95 ASP A N 1
ATOM 728 C CA . ASP A 1 95 ? -12.315 0.993 17.180 1.00 92.19 95 ASP A CA 1
ATOM 729 C C . ASP A 1 95 ? -11.935 0.997 15.695 1.00 92.19 95 ASP A C 1
ATOM 731 O O . ASP A 1 95 ? -12.019 -0.036 15.045 1.00 92.19 95 ASP A O 1
ATOM 735 N N . ALA A 1 96 ? -11.359 2.102 15.201 1.00 92.31 96 ALA A N 1
ATOM 736 C CA . ALA A 1 96 ? -10.885 2.195 13.820 1.00 92.31 96 ALA A CA 1
ATOM 737 C C . ALA A 1 96 ? -9.819 1.139 13.504 1.00 92.31 96 ALA A C 1
ATOM 739 O O . ALA A 1 96 ? -9.855 0.532 12.440 1.00 92.31 96 ALA A O 1
ATOM 740 N N . VAL A 1 97 ? -8.879 0.904 14.430 1.00 93.19 97 VAL A N 1
ATOM 741 C CA . VAL A 1 97 ? -7.874 -0.161 14.293 1.00 93.19 97 VAL A CA 1
ATOM 742 C C . VAL A 1 97 ? -8.539 -1.535 14.198 1.00 93.19 97 VAL A C 1
ATOM 744 O O . VAL A 1 97 ? -8.156 -2.339 13.349 1.00 93.19 97 VAL A O 1
ATOM 747 N N . ALA A 1 98 ? -9.521 -1.808 15.058 1.00 92.44 98 ALA A N 1
ATOM 748 C CA . ALA A 1 98 ? -10.229 -3.080 15.038 1.00 92.44 98 ALA A CA 1
ATOM 749 C 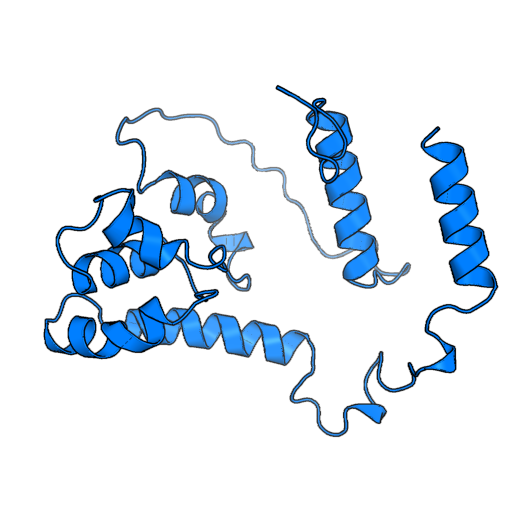C . ALA A 1 98 ? -10.994 -3.282 13.727 1.00 92.44 98 ALA A C 1
ATOM 751 O O . ALA A 1 98 ? -10.915 -4.368 13.155 1.00 92.44 98 ALA A O 1
ATOM 752 N N . ASP A 1 99 ? -11.664 -2.244 13.232 1.00 90.81 99 ASP A N 1
ATOM 753 C CA . ASP A 1 99 ? -12.448 -2.295 12.000 1.00 90.81 99 ASP A CA 1
ATOM 754 C C . ASP A 1 99 ? -11.548 -2.558 10.784 1.00 90.81 99 ASP A C 1
ATOM 756 O O . ASP A 1 99 ? -11.805 -3.485 10.019 1.00 90.81 99 ASP A O 1
ATOM 760 N N . VAL A 1 100 ? -10.431 -1.831 10.631 1.00 90.75 100 VAL A N 1
ATOM 761 C CA . VAL A 1 100 ? -9.548 -2.013 9.461 1.00 90.75 100 VAL A CA 1
ATOM 762 C C . VAL A 1 100 ? -8.801 -3.349 9.464 1.00 90.75 100 VAL A C 1
ATOM 764 O O . VAL A 1 100 ? -8.597 -3.927 8.393 1.00 90.75 100 VAL A O 1
ATOM 767 N N . LEU A 1 101 ? -8.402 -3.852 10.640 1.00 89.00 101 LEU A N 1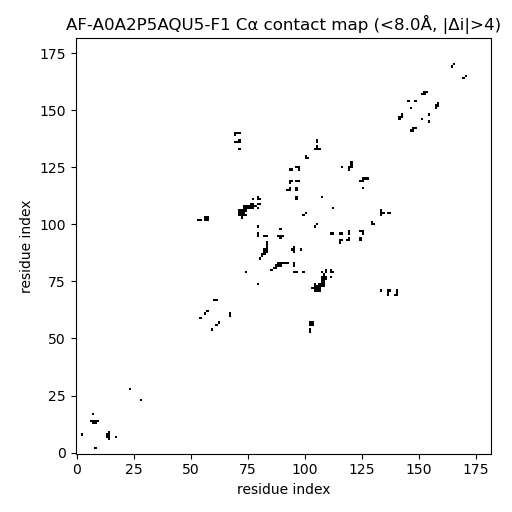
ATOM 768 C CA . LEU A 1 101 ? -7.746 -5.159 10.762 1.00 89.00 101 LEU A CA 1
ATOM 769 C C . LEU A 1 101 ? -8.737 -6.291 10.478 1.00 89.00 101 LEU A C 1
ATOM 771 O O . LEU A 1 101 ? -8.417 -7.205 9.721 1.00 89.00 101 LEU A O 1
ATOM 775 N N . LYS A 1 102 ? -9.963 -6.206 11.013 1.00 87.00 102 LYS A N 1
ATOM 776 C CA . LYS A 1 102 ? -11.028 -7.187 10.742 1.00 87.00 102 LYS A CA 1
ATOM 777 C C . LYS A 1 102 ? -11.499 -7.145 9.291 1.00 87.00 102 LYS A C 1
ATOM 779 O O . LYS A 1 102 ? -11.802 -8.195 8.737 1.00 87.00 102 LYS A O 1
ATOM 784 N N . ALA A 1 103 ? -11.466 -5.973 8.658 1.00 85.88 103 ALA A N 1
ATOM 785 C CA . ALA A 1 103 ? -11.701 -5.807 7.225 1.00 85.88 103 ALA A CA 1
ATOM 786 C C . ALA A 1 103 ? -10.573 -6.393 6.343 1.00 85.88 103 ALA A C 1
ATOM 788 O O . ALA A 1 103 ? -10.684 -6.394 5.117 1.00 85.88 103 ALA A O 1
ATOM 789 N N . GLY A 1 10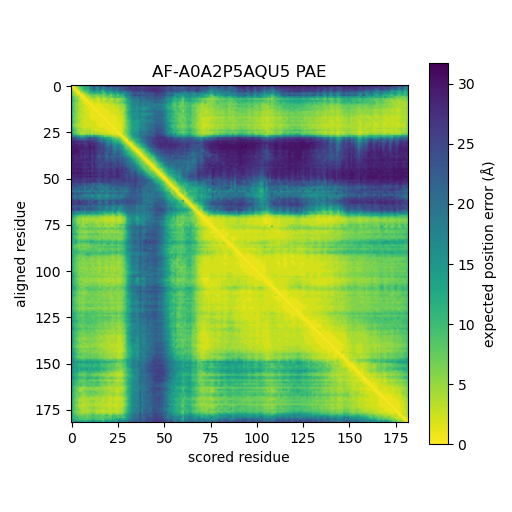4 ? -9.484 -6.897 6.938 1.00 84.75 104 GLY A N 1
ATOM 790 C CA . GLY A 1 104 ? -8.406 -7.592 6.233 1.00 84.75 104 GLY A CA 1
ATOM 791 C C . GLY A 1 104 ? -7.251 -6.702 5.775 1.00 84.75 104 GLY A C 1
ATOM 792 O O . GLY A 1 104 ? -6.471 -7.119 4.924 1.00 84.75 104 GLY A O 1
ATOM 793 N N . THR A 1 105 ? -7.115 -5.482 6.303 1.00 87.44 105 THR A N 1
ATOM 794 C CA . THR A 1 105 ? -5.941 -4.642 6.017 1.00 87.44 105 THR A CA 1
ATOM 795 C C . THR A 1 105 ? -4.717 -5.189 6.750 1.00 87.44 105 THR A C 1
ATOM 797 O O . THR A 1 105 ? -4.676 -5.172 7.977 1.00 87.44 105 THR A O 1
ATOM 800 N N . ASP A 1 106 ? -3.693 -5.626 6.014 1.00 88.94 106 ASP A N 1
ATOM 801 C CA . ASP A 1 106 ? -2.472 -6.189 6.608 1.00 88.94 106 ASP A CA 1
ATOM 802 C C . ASP A 1 106 ? -1.413 -5.121 6.924 1.00 88.94 106 ASP A C 1
ATOM 804 O O . ASP A 1 106 ? -0.625 -5.269 7.859 1.00 88.94 106 ASP A O 1
ATOM 808 N N . ILE A 1 107 ? -1.341 -4.064 6.105 1.00 90.56 107 ILE A N 1
ATOM 809 C CA . ILE A 1 107 ? -0.305 -3.024 6.177 1.00 90.56 107 ILE A CA 1
ATOM 810 C C . ILE A 1 107 ? -0.951 -1.638 6.109 1.00 90.56 107 ILE A C 1
ATOM 812 O O . ILE A 1 107 ? -1.722 -1.351 5.196 1.00 90.56 107 ILE A O 1
ATOM 816 N N . ASP A 1 108 ? -0.573 -0.758 7.033 1.00 91.69 108 ASP A N 1
ATOM 817 C CA . ASP A 1 108 ? -0.934 0.663 7.020 1.00 91.69 108 ASP A CA 1
ATOM 818 C C . ASP A 1 108 ? 0.181 1.488 6.365 1.00 91.69 108 ASP A C 1
ATOM 820 O O . ASP A 1 108 ? 1.333 1.449 6.813 1.00 91.69 108 ASP A O 1
ATOM 824 N N . CYS A 1 109 ? -0.153 2.252 5.318 1.00 90.44 109 CYS A N 1
ATOM 825 C CA . CYS A 1 109 ? 0.719 3.310 4.798 1.00 90.44 109 CYS A CA 1
ATOM 826 C C . CYS A 1 109 ? 0.636 4.545 5.716 1.00 90.44 109 CYS A C 1
ATOM 828 O O . CYS A 1 109 ? 0.183 5.625 5.340 1.00 90.44 109 CYS A O 1
ATOM 830 N N . GLY A 1 110 ? 1.052 4.387 6.965 1.00 89.25 110 GLY A N 1
ATOM 831 C CA . GLY A 1 110 ? 0.820 5.399 7.977 1.00 89.25 110 GLY A CA 1
ATOM 832 C C . GLY A 1 110 ? 1.408 5.026 9.323 1.00 89.25 110 GLY A C 1
ATOM 833 O O . GLY A 1 110 ? 2.103 4.024 9.492 1.00 89.25 110 GLY A O 1
ATOM 834 N N . ALA A 1 111 ? 1.152 5.889 10.300 1.00 90.00 111 ALA A N 1
ATOM 835 C CA . ALA A 1 111 ? 1.536 5.653 11.685 1.00 90.00 111 ALA A CA 1
ATOM 836 C C . ALA A 1 111 ? 0.334 5.279 12.564 1.00 90.00 111 ALA A C 1
ATOM 838 O O . ALA A 1 111 ? 0.493 5.201 13.782 1.00 90.00 111 ALA A O 1
ATOM 839 N N . PHE A 1 112 ? -0.862 5.110 11.992 1.00 92.50 112 PHE A N 1
ATOM 840 C CA . PHE A 1 112 ? -2.091 4.996 12.771 1.00 92.50 112 PHE A CA 1
ATOM 841 C C . PHE A 1 112 ? -2.162 3.645 13.477 1.00 92.50 112 PHE A C 1
ATOM 843 O O . PHE A 1 112 ? -2.278 3.611 14.703 1.00 92.50 112 PHE A O 1
ATOM 850 N N . LEU A 1 113 ? -1.968 2.545 12.736 1.00 92.38 113 LEU A N 1
ATOM 851 C CA . LEU A 1 113 ? -1.870 1.213 13.341 1.00 92.38 113 LEU A CA 1
ATOM 852 C C . LEU A 1 113 ? -0.716 1.167 14.351 1.00 92.38 113 LEU A C 1
ATOM 854 O O . LEU A 1 113 ? -0.902 0.796 15.505 1.00 92.38 113 LEU A O 1
ATOM 858 N N . TYR A 1 114 ? 0.465 1.662 13.974 1.00 91.69 114 TYR A N 1
ATOM 859 C CA . TYR A 1 114 ? 1.627 1.689 14.870 1.00 91.69 114 TYR A CA 1
ATOM 860 C C . TYR A 1 114 ? 1.353 2.390 16.217 1.00 91.69 114 TYR A C 1
ATOM 862 O O . TYR A 1 114 ? 1.849 1.950 17.253 1.00 91.69 114 TYR A O 1
ATOM 870 N N . ARG A 1 115 ? 0.568 3.474 16.225 1.00 94.31 115 ARG A N 1
ATOM 871 C CA . ARG A 1 115 ? 0.275 4.260 17.435 1.00 94.31 115 ARG A CA 1
ATOM 872 C C . ARG A 1 115 ? -0.842 3.679 18.296 1.00 94.31 115 ARG A C 1
ATOM 874 O O . ARG A 1 115 ? -0.801 3.867 19.508 1.00 94.31 115 ARG A O 1
ATOM 881 N N . HIS A 1 116 ? -1.832 3.023 17.692 1.00 94.94 116 HIS A N 1
ATOM 882 C CA . HIS A 1 116 ? -3.085 2.682 18.373 1.00 94.94 116 HIS A CA 1
ATOM 883 C C . HIS A 1 116 ? -3.321 1.175 18.548 1.00 94.94 116 HIS A C 1
ATOM 885 O O . HIS A 1 116 ? -4.129 0.801 19.396 1.00 94.94 116 HIS A O 1
ATOM 891 N N . THR A 1 117 ? -2.593 0.296 17.845 1.00 93.75 117 THR A N 1
ATOM 892 C CA . THR A 1 117 ? -2.795 -1.163 17.950 1.00 93.75 117 THR A CA 1
ATOM 893 C C . THR A 1 117 ? -2.549 -1.702 19.356 1.00 93.75 117 THR A C 1
ATOM 895 O O . THR A 1 117 ? -3.334 -2.519 19.827 1.00 93.75 117 THR A O 1
ATOM 898 N N . LEU A 1 118 ? -1.520 -1.225 20.069 1.00 94.00 118 LEU A N 1
ATOM 899 C CA . LEU A 1 118 ? -1.259 -1.690 21.438 1.00 94.00 118 LEU A CA 1
ATOM 900 C C . LEU A 1 118 ? -2.428 -1.357 22.380 1.00 94.00 118 LEU A C 1
ATOM 902 O O . LEU A 1 118 ? -2.917 -2.234 23.084 1.00 94.00 118 LEU A O 1
ATOM 906 N N . SER A 1 119 ? -2.926 -0.118 22.320 1.00 95.62 119 SER A N 1
ATOM 907 C CA . SER A 1 119 ? -4.102 0.325 23.086 1.00 95.62 119 SER A CA 1
ATOM 908 C C . SER A 1 119 ? -5.350 -0.498 22.732 1.00 95.62 119 SER A C 1
ATOM 910 O O . SER A 1 119 ? -6.120 -0.877 23.612 1.00 95.62 119 SER A O 1
ATOM 912 N N . ALA A 1 120 ? -5.537 -0.843 21.453 1.00 94.69 120 ALA A N 1
ATOM 913 C CA . ALA A 1 120 ? -6.665 -1.661 21.008 1.00 94.69 120 ALA A CA 1
ATOM 914 C C . ALA A 1 120 ? -6.616 -3.104 21.549 1.00 94.69 120 ALA A C 1
ATOM 916 O O . ALA A 1 120 ? -7.664 -3.657 21.891 1.00 94.69 120 ALA A O 1
ATOM 917 N N . ILE A 1 121 ? -5.419 -3.691 21.673 1.00 94.69 121 ILE A N 1
ATOM 918 C CA . ILE A 1 121 ? -5.211 -5.013 22.287 1.00 94.69 121 ILE A CA 1
ATOM 919 C C . ILE A 1 121 ? -5.469 -4.951 23.796 1.00 94.69 121 ILE A C 1
ATOM 921 O O . ILE A 1 121 ? -6.201 -5.782 24.328 1.00 94.69 121 ILE A O 1
ATOM 925 N N . GLU A 1 122 ? -4.941 -3.937 24.488 1.00 95.00 122 GLU A N 1
ATOM 926 C CA . GLU A 1 122 ? -5.166 -3.744 25.930 1.00 95.00 122 GLU A CA 1
ATOM 927 C C . GLU A 1 122 ? -6.654 -3.555 26.270 1.00 95.00 122 GLU A C 1
ATOM 929 O O . GLU A 1 122 ? -7.123 -4.003 27.316 1.00 95.00 122 GLU A O 1
ATOM 934 N N . GLN A 1 123 ? -7.417 -2.932 25.367 1.00 94.56 123 GLN A N 1
ATOM 935 C CA . GLN A 1 123 ? -8.871 -2.778 25.473 1.00 94.56 123 GLN A CA 1
ATOM 936 C C . GLN A 1 123 ? -9.660 -4.026 25.030 1.00 94.56 123 GLN A C 1
ATOM 938 O O . GLN A 1 123 ? -10.888 -4.024 25.108 1.00 94.56 123 GLN A O 1
ATOM 943 N N . GLY A 1 124 ? -8.989 -5.079 24.549 1.00 93.56 124 GLY A N 1
ATOM 944 C CA . GLY A 1 124 ? -9.611 -6.320 24.079 1.00 93.56 124 GLY A CA 1
ATOM 945 C C . GLY A 1 124 ? -10.411 -6.182 22.779 1.00 93.56 124 GLY A C 1
ATOM 946 O O . GLY A 1 124 ? -11.252 -7.030 22.485 1.00 93.56 124 GLY A O 1
ATOM 947 N N . LYS A 1 125 ? -10.191 -5.111 22.006 1.00 92.50 125 LYS A N 1
ATOM 948 C CA . LYS A 1 125 ? -10.900 -4.850 20.737 1.00 92.50 125 LYS A CA 1
ATOM 949 C C . LYS A 1 125 ? -10.308 -5.631 19.562 1.00 92.50 125 LYS A C 1
ATOM 951 O O . LYS A 1 125 ? -11.033 -5.972 18.621 1.00 92.50 125 LYS A O 1
ATOM 956 N N . VAL A 1 126 ? -9.008 -5.903 19.652 1.00 92.88 126 VAL A N 1
ATOM 957 C CA . VAL A 1 126 ? -8.185 -6.664 18.704 1.00 92.88 126 VAL A CA 1
ATOM 958 C C . VAL A 1 126 ? -7.481 -7.772 19.472 1.00 92.88 126 VAL A C 1
ATOM 960 O O . VAL A 1 126 ? -7.022 -7.536 20.591 1.00 92.88 126 VAL A O 1
ATOM 963 N N . GLN A 1 127 ? -7.395 -8.966 18.890 1.00 92.38 127 GLN A N 1
ATOM 964 C CA . GLN A 1 127 ? -6.650 -10.073 19.483 1.00 92.38 127 GLN A CA 1
ATOM 965 C C . GLN A 1 127 ? -5.228 -10.142 18.906 1.00 92.38 127 GLN A C 1
ATOM 967 O O . GLN A 1 127 ? -4.965 -9.670 17.798 1.00 92.38 127 GLN A O 1
ATOM 972 N N . GLU A 1 128 ? -4.284 -10.732 19.643 1.00 90.31 128 GLU A N 1
ATOM 973 C CA . GLU A 1 128 ? -2.912 -10.910 19.138 1.00 90.31 128 GLU A CA 1
ATOM 974 C C . GLU A 1 128 ? -2.885 -11.802 17.886 1.00 90.31 128 GLU A C 1
ATOM 976 O O . GLU A 1 128 ? -2.040 -11.627 17.007 1.00 90.31 128 GLU A O 1
ATOM 981 N N . GLU A 1 129 ? -3.842 -12.722 17.773 1.00 88.81 129 GLU A N 1
ATOM 982 C CA . GLU A 1 129 ? -4.041 -13.604 16.630 1.00 88.81 129 GLU A CA 1
ATOM 983 C C . GLU A 1 129 ? -4.344 -12.827 15.340 1.00 88.81 129 GLU A C 1
ATOM 985 O O . GLU A 1 129 ? -3.817 -13.184 14.282 1.00 88.81 129 GLU A O 1
ATOM 990 N N . ASP A 1 130 ? -5.120 -11.739 15.425 1.00 86.00 130 ASP A N 1
ATOM 991 C CA . ASP A 1 130 ? -5.455 -10.880 14.281 1.00 86.00 130 ASP A CA 1
ATOM 992 C C . ASP A 1 130 ? -4.184 -10.220 13.718 1.00 86.00 130 ASP A C 1
ATOM 994 O O . ASP A 1 130 ? -3.930 -10.220 12.510 1.00 86.00 130 ASP A O 1
ATOM 998 N N . LEU A 1 131 ? -3.313 -9.736 14.612 1.00 88.88 131 LEU A N 1
ATOM 999 C CA . LEU A 1 131 ? -2.014 -9.170 14.244 1.00 88.88 131 LEU A CA 1
ATOM 1000 C C . LEU A 1 131 ? -1.048 -10.246 13.721 1.00 88.88 131 LEU A C 1
ATOM 1002 O O . LEU A 1 131 ? -0.298 -10.015 12.768 1.00 88.88 131 LEU A O 1
ATOM 1006 N N . GLY A 1 132 ? -1.072 -11.436 14.325 1.00 88.88 132 GLY A N 1
ATOM 1007 C CA . GLY A 1 132 ? -0.280 -12.587 13.901 1.00 88.88 132 GLY A CA 1
ATOM 1008 C C . GLY A 1 132 ? -0.584 -13.012 12.462 1.00 88.88 132 GLY A C 1
ATOM 1009 O O . GLY A 1 132 ? 0.342 -13.340 11.715 1.00 88.88 132 GLY A O 1
ATOM 1010 N N . GLY A 1 133 ? -1.853 -12.943 12.047 1.00 86.94 133 GLY A N 1
ATOM 1011 C CA . GLY A 1 133 ? -2.286 -13.187 10.669 1.00 86.94 133 GLY A CA 1
ATOM 1012 C C . GLY A 1 133 ? -1.657 -12.214 9.665 1.00 86.94 133 GLY A C 1
ATOM 1013 O O . GLY A 1 133 ? -1.004 -12.652 8.711 1.00 86.94 133 GLY A O 1
ATOM 1014 N N . ALA A 1 134 ? -1.767 -10.908 9.926 1.00 87.00 134 ALA A N 1
ATOM 1015 C CA . ALA A 1 134 ? -1.187 -9.862 9.079 1.00 87.00 134 ALA A CA 1
ATOM 1016 C C . ALA A 1 134 ? 0.347 -9.981 8.974 1.00 87.00 134 ALA A C 1
ATOM 1018 O O . ALA A 1 134 ? 0.933 -9.911 7.886 1.00 87.00 134 ALA A O 1
ATOM 1019 N N . LEU A 1 135 ? 1.023 -10.254 10.097 1.00 89.75 135 LEU A N 1
ATOM 1020 C CA . LEU A 1 135 ? 2.472 -10.477 10.125 1.00 89.75 135 LEU A CA 1
ATOM 1021 C C . LEU A 1 135 ? 2.881 -11.723 9.332 1.00 89.75 135 LEU A C 1
ATOM 1023 O O . LEU A 1 135 ? 3.864 -11.687 8.583 1.00 89.75 135 LEU A O 1
ATOM 1027 N N . LEU A 1 136 ? 2.131 -12.820 9.456 1.00 89.81 136 LEU A N 1
ATOM 1028 C CA . LEU A 1 136 ? 2.388 -14.047 8.704 1.00 89.81 136 LEU A CA 1
ATOM 1029 C C . LEU A 1 136 ? 2.318 -13.789 7.195 1.00 89.81 136 LEU A C 1
ATOM 1031 O O . LEU A 1 136 ? 3.183 -14.259 6.449 1.00 89.81 136 LEU A O 1
ATOM 1035 N N . ILE A 1 137 ? 1.325 -13.023 6.742 1.00 87.06 137 ILE A N 1
ATOM 1036 C CA . ILE A 1 137 ? 1.165 -12.633 5.339 1.00 87.06 137 ILE A CA 1
ATOM 1037 C C . ILE A 1 137 ? 2.349 -11.772 4.879 1.00 87.06 137 ILE A C 1
ATOM 1039 O O . ILE A 1 137 ? 2.973 -12.087 3.856 1.00 87.06 137 ILE A O 1
ATOM 1043 N N . LEU A 1 138 ? 2.723 -10.748 5.652 1.00 88.56 138 LEU A N 1
ATOM 1044 C CA . LEU A 1 138 ? 3.851 -9.862 5.356 1.00 88.56 138 LEU A CA 1
ATOM 1045 C C . LEU A 1 138 ? 5.163 -10.643 5.176 1.00 88.56 138 LEU A C 1
ATOM 1047 O O . LEU A 1 138 ? 5.838 -10.515 4.147 1.00 88.56 138 LEU A O 1
ATOM 1051 N N . PHE A 1 139 ? 5.514 -11.501 6.135 1.00 89.69 139 PHE A N 1
ATOM 1052 C CA . PHE A 1 139 ? 6.729 -12.311 6.040 1.00 89.69 139 PHE A CA 1
ATOM 1053 C C . PHE A 1 139 ? 6.647 -13.345 4.911 1.00 89.69 139 PHE A C 1
ATOM 1055 O O . PHE A 1 139 ? 7.630 -13.550 4.198 1.00 89.69 139 PHE A O 1
ATOM 1062 N N . SER A 1 140 ? 5.475 -13.936 4.660 1.00 88.69 140 SER A N 1
ATOM 1063 C CA . SER A 1 140 ? 5.266 -14.858 3.532 1.00 88.69 140 SER A CA 1
ATOM 1064 C C . SER A 1 140 ? 5.514 -14.189 2.174 1.00 88.69 140 SER A C 1
ATOM 1066 O O . SER A 1 140 ? 6.010 -14.815 1.232 1.00 88.69 140 SER A O 1
ATOM 1068 N N . VAL A 1 141 ? 5.172 -12.907 2.035 1.00 87.12 141 VAL A N 1
ATOM 1069 C CA . VAL A 1 141 ? 5.466 -12.107 0.837 1.00 87.12 141 VAL A CA 1
ATOM 1070 C C . VAL A 1 141 ? 6.967 -11.848 0.714 1.00 87.12 141 VAL A C 1
ATOM 1072 O O . VAL A 1 141 ? 7.544 -12.138 -0.335 1.00 87.12 141 VAL A O 1
ATOM 1075 N N . GLN A 1 142 ? 7.623 -11.387 1.780 1.00 87.88 142 GLN A N 1
ATOM 1076 C CA . GLN A 1 142 ? 9.063 -11.103 1.769 1.00 87.88 142 GLN A CA 1
ATOM 1077 C C . GLN A 1 142 ? 9.918 -12.355 1.494 1.00 87.88 142 GLN A C 1
ATOM 1079 O O . GLN A 1 142 ? 10.889 -12.296 0.735 1.00 87.88 142 GLN A O 1
ATOM 1084 N N . LEU A 1 143 ? 9.521 -13.512 2.037 1.00 87.12 143 LEU A N 1
ATOM 1085 C CA . LEU A 1 143 ? 10.151 -14.805 1.751 1.00 87.12 143 LEU A CA 1
ATOM 1086 C C . LEU A 1 143 ? 10.018 -15.187 0.271 1.00 87.12 143 LEU A C 1
ATOM 1088 O O . LEU A 1 143 ? 10.994 -15.619 -0.339 1.00 87.12 143 LEU A O 1
ATOM 1092 N N . ARG A 1 144 ? 8.850 -14.969 -0.349 1.00 84.06 144 ARG A N 1
ATOM 1093 C CA . ARG A 1 144 ? 8.652 -15.230 -1.789 1.00 84.06 144 ARG A CA 1
ATOM 1094 C C . ARG A 1 144 ? 9.439 -14.289 -2.690 1.00 84.06 144 ARG A C 1
ATOM 1096 O O . ARG A 1 144 ? 9.877 -14.715 -3.757 1.00 84.06 144 ARG A O 1
ATOM 1103 N N . PHE A 1 145 ? 9.654 -13.044 -2.266 1.00 82.19 145 PHE A N 1
ATOM 1104 C CA . PHE A 1 145 ? 10.583 -12.133 -2.940 1.00 82.19 145 PHE A CA 1
ATOM 1105 C C . PHE A 1 145 ? 12.051 -12.555 -2.786 1.00 82.19 145 PHE A C 1
ATOM 1107 O O . PHE A 1 145 ? 12.909 -12.062 -3.516 1.00 82.19 145 PHE A O 1
ATOM 1114 N N . GLY A 1 146 ? 12.342 -13.499 -1.887 1.00 83.38 146 GLY A N 1
ATOM 1115 C CA . GLY A 1 146 ? 13.685 -14.001 -1.639 1.00 83.38 146 GLY A CA 1
ATOM 1116 C C . GLY A 1 146 ? 14.550 -13.045 -0.827 1.00 83.38 146 GLY A C 1
ATOM 1117 O O . GLY A 1 146 ? 15.770 -13.170 -0.869 1.00 83.38 146 GLY A O 1
ATOM 1118 N N . LEU A 1 147 ? 13.939 -12.116 -0.079 1.00 84.06 147 LEU A N 1
ATOM 1119 C CA . LEU A 1 147 ? 14.662 -11.141 0.746 1.00 84.06 147 LEU A CA 1
ATOM 1120 C C . LEU A 1 147 ? 15.526 -11.816 1.826 1.00 84.06 147 LEU A C 1
ATOM 1122 O O . LEU A 1 147 ? 16.561 -11.288 2.215 1.00 84.06 147 LEU A O 1
ATOM 1126 N N . PHE A 1 148 ? 15.132 -13.016 2.258 1.00 86.62 148 PHE A N 1
ATOM 1127 C CA . PHE A 1 148 ? 15.844 -13.815 3.258 1.00 86.62 148 PHE A CA 1
ATOM 1128 C C . PHE A 1 148 ? 16.722 -14.927 2.652 1.00 86.62 148 PHE A C 1
ATOM 1130 O O . PHE A 1 148 ? 17.234 -15.769 3.385 1.00 86.62 148 PHE A O 1
ATOM 1137 N N . ASN A 1 149 ? 16.944 -14.943 1.331 1.00 85.44 149 ASN A N 1
ATOM 1138 C CA . ASN A 1 149 ? 17.717 -15.994 0.648 1.00 85.44 149 ASN A CA 1
ATOM 1139 C C . ASN A 1 149 ? 19.247 -15.766 0.685 1.00 85.44 149 ASN A C 1
ATOM 1141 O O . ASN A 1 149 ? 19.973 -16.238 -0.192 1.00 85.44 149 ASN A O 1
ATOM 1145 N N . GLY A 1 150 ? 19.752 -15.061 1.701 1.00 85.38 150 GLY A N 1
ATOM 1146 C CA . GLY A 1 150 ? 21.176 -14.775 1.881 1.00 85.38 150 GLY A CA 1
ATOM 1147 C C . GLY A 1 150 ? 21.642 -13.525 1.132 1.00 85.38 150 GLY A C 1
ATOM 1148 O O . GLY A 1 150 ? 21.033 -12.467 1.243 1.00 85.38 150 GLY A O 1
ATOM 1149 N N . ASP A 1 151 ? 22.763 -13.628 0.415 1.00 85.94 151 ASP A N 1
ATOM 1150 C CA . ASP A 1 151 ? 23.406 -12.487 -0.248 1.00 85.94 151 ASP A CA 1
ATOM 1151 C C . ASP A 1 151 ? 22.533 -11.927 -1.396 1.00 85.94 151 ASP A C 1
ATOM 1153 O O . ASP A 1 151 ? 22.330 -12.627 -2.398 1.00 85.94 151 ASP A O 1
ATOM 1157 N N . PRO A 1 152 ? 22.051 -10.670 -1.304 1.00 81.69 152 PRO A N 1
ATOM 1158 C CA . PRO A 1 152 ? 21.171 -10.076 -2.308 1.00 81.69 152 PRO A CA 1
ATOM 1159 C C . PRO A 1 152 ? 21.826 -9.967 -3.693 1.00 81.69 152 PRO A C 1
ATOM 1161 O O . PRO A 1 152 ? 21.119 -10.039 -4.700 1.00 81.69 152 PRO A O 1
ATOM 1164 N N . LEU A 1 153 ? 23.162 -9.886 -3.779 1.00 83.25 153 LEU A N 1
ATOM 1165 C CA . LEU A 1 153 ? 23.890 -9.845 -5.057 1.00 83.25 153 LEU A CA 1
ATOM 1166 C C . LEU A 1 153 ? 23.786 -11.162 -5.839 1.00 83.25 153 LEU A C 1
ATOM 1168 O O . LEU A 1 153 ? 23.933 -11.182 -7.063 1.00 83.25 153 LEU A O 1
ATOM 1172 N N . LYS A 1 154 ? 23.513 -12.273 -5.145 1.00 82.56 154 LYS A N 1
ATOM 1173 C CA . LYS A 1 154 ? 23.322 -13.598 -5.752 1.00 82.56 154 LYS A CA 1
ATOM 1174 C C . LYS A 1 154 ? 21.877 -13.841 -6.198 1.00 82.56 154 LYS A C 1
ATOM 1176 O O . LYS A 1 154 ? 21.606 -14.854 -6.842 1.00 82.56 154 LYS A O 1
ATOM 1181 N N . GLY A 1 155 ? 20.957 -12.932 -5.871 1.00 80.62 155 GLY A N 1
ATOM 1182 C CA . GLY A 1 155 ? 19.554 -13.004 -6.267 1.00 80.62 155 GLY A CA 1
ATOM 1183 C C . GLY A 1 155 ? 19.324 -12.707 -7.753 1.00 80.62 155 GLY A C 1
ATOM 1184 O O . GLY A 1 155 ? 20.185 -12.165 -8.446 1.00 80.62 155 GLY A O 1
ATOM 1185 N N . ARG A 1 156 ? 18.114 -13.014 -8.246 1.00 82.12 156 ARG A N 1
ATOM 1186 C CA . ARG A 1 156 ? 17.701 -12.811 -9.653 1.00 82.12 156 ARG A CA 1
ATOM 1187 C C . ARG A 1 156 ? 17.971 -11.390 -10.163 1.00 82.12 156 ARG A C 1
ATOM 1189 O O . ARG A 1 156 ? 18.338 -11.223 -11.320 1.00 82.12 156 ARG A O 1
ATOM 1196 N N . TYR A 1 157 ? 17.783 -10.395 -9.302 1.00 85.31 157 TYR A N 1
ATOM 1197 C CA . TYR A 1 157 ? 17.924 -8.976 -9.628 1.00 85.31 157 TYR A CA 1
ATOM 1198 C C . TYR A 1 157 ? 19.199 -8.345 -9.042 1.00 85.31 157 TYR A C 1
ATOM 1200 O O . TYR A 1 157 ? 19.410 -7.150 -9.196 1.00 85.31 157 TYR A O 1
ATOM 1208 N N . GLY A 1 158 ? 20.077 -9.134 -8.410 1.00 83.94 158 GLY A N 1
ATOM 1209 C CA . GLY A 1 158 ? 21.238 -8.635 -7.660 1.00 83.94 158 GLY A CA 1
ATOM 1210 C C . GLY A 1 158 ? 22.355 -8.014 -8.506 1.00 83.94 158 GLY A C 1
ATOM 1211 O O . GLY A 1 158 ? 23.261 -7.395 -7.960 1.00 83.94 158 GLY A O 1
ATOM 1212 N N . ARG A 1 159 ? 22.301 -8.177 -9.835 1.00 87.25 159 ARG A N 1
ATOM 1213 C CA . ARG A 1 159 ? 23.267 -7.600 -10.788 1.00 87.25 159 ARG A CA 1
ATOM 1214 C C . ARG A 1 159 ? 22.803 -6.285 -11.412 1.00 87.25 159 ARG A C 1
ATOM 1216 O O . ARG A 1 159 ? 23.585 -5.677 -12.136 1.00 87.25 159 ARG A O 1
ATOM 1223 N N . LEU A 1 160 ? 21.554 -5.881 -11.169 1.00 89.94 160 LEU A N 1
ATOM 1224 C CA . LEU A 1 160 ? 21.041 -4.611 -11.667 1.00 89.94 160 LEU A CA 1
ATOM 1225 C C . LEU A 1 160 ? 21.705 -3.468 -10.902 1.00 89.94 160 LEU A C 1
ATOM 1227 O O . LEU A 1 160 ? 21.785 -3.495 -9.674 1.00 89.94 160 LEU A O 1
ATOM 1231 N N . GLY A 1 161 ? 22.182 -2.470 -11.633 1.00 89.25 161 GLY A N 1
ATOM 1232 C CA . GLY A 1 161 ? 22.858 -1.313 -11.066 1.00 89.25 161 GLY A CA 1
ATOM 1233 C C . GLY A 1 161 ? 22.525 -0.018 -11.802 1.00 89.25 161 GLY A C 1
ATOM 1234 O O . GLY A 1 161 ? 21.661 0.005 -12.679 1.00 89.25 161 GLY A O 1
ATOM 1235 N N . PRO A 1 162 ? 23.220 1.082 -11.474 1.00 92.12 162 PRO A N 1
ATOM 1236 C CA . PRO A 1 162 ? 22.980 2.388 -12.086 1.00 92.12 162 PRO A CA 1
ATOM 1237 C C . PRO A 1 162 ? 23.088 2.392 -13.618 1.00 92.12 162 PRO A C 1
ATOM 1239 O O . PRO A 1 162 ? 22.397 3.166 -14.268 1.00 92.12 162 PRO A O 1
ATOM 1242 N N . GLN A 1 163 ? 23.910 1.514 -14.204 1.00 92.25 163 GLN A N 1
ATOM 1243 C CA . GLN A 1 163 ? 24.040 1.353 -15.657 1.00 92.25 163 GLN A CA 1
ATOM 1244 C C . GLN A 1 163 ? 22.770 0.817 -16.338 1.00 92.25 163 GLN A C 1
ATOM 1246 O O . GLN A 1 163 ? 22.552 1.060 -17.524 1.00 92.25 163 GLN A O 1
ATOM 1251 N N . ASP A 1 164 ? 21.929 0.099 -15.592 1.00 92.12 164 ASP A N 1
ATOM 1252 C CA . ASP A 1 164 ? 20.659 -0.443 -16.077 1.00 92.12 164 ASP A CA 1
ATOM 1253 C C . ASP A 1 164 ? 19.526 0.594 -15.962 1.00 92.12 164 ASP A C 1
ATOM 1255 O O . ASP A 1 164 ? 18.440 0.414 -16.511 1.00 92.12 164 ASP A O 1
ATOM 1259 N N . VAL A 1 165 ? 19.776 1.721 -15.289 1.00 92.69 165 VAL A N 1
ATOM 1260 C CA . VAL A 1 165 ? 18.821 2.817 -15.125 1.00 92.69 165 VAL A CA 1
ATOM 1261 C C . VAL A 1 165 ? 19.053 3.861 -16.218 1.00 92.69 165 VAL A C 1
ATOM 1263 O O . VAL A 1 165 ? 20.162 4.347 -16.410 1.00 92.69 165 VAL A O 1
ATOM 1266 N N . CYS A 1 166 ? 17.988 4.258 -16.922 1.00 91.56 166 CYS A N 1
ATOM 1267 C CA . CYS A 1 166 ? 18.029 5.367 -17.889 1.00 91.56 166 CYS A CA 1
ATOM 1268 C C . CYS A 1 166 ? 19.042 5.177 -19.052 1.00 91.56 166 CYS A C 1
ATOM 1270 O O . CYS A 1 166 ? 19.602 6.150 -19.574 1.00 91.56 166 CYS A O 1
ATOM 1272 N N . ASN A 1 167 ? 19.270 3.928 -19.482 1.00 94.25 167 ASN A N 1
ATOM 1273 C CA . ASN A 1 167 ? 20.091 3.613 -20.656 1.00 94.25 167 ASN A CA 1
ATOM 1274 C C . ASN A 1 167 ? 19.408 4.052 -21.977 1.00 94.25 167 ASN A C 1
ATOM 1276 O O . ASN A 1 167 ? 18.239 4.448 -21.993 1.00 94.25 167 ASN A O 1
ATOM 1280 N N . SER A 1 168 ? 20.145 4.024 -23.093 1.00 95.00 168 SER A N 1
ATOM 1281 C CA . SER A 1 168 ? 19.637 4.477 -24.401 1.00 95.00 168 SER A CA 1
ATOM 1282 C C . SER A 1 168 ? 18.414 3.691 -24.874 1.00 95.00 168 SER A C 1
ATOM 1284 O O . SER A 1 168 ? 17.476 4.292 -25.393 1.00 95.00 168 SER A O 1
ATOM 1286 N N . GLU A 1 169 ? 18.393 2.378 -24.644 1.00 94.88 169 GLU A N 1
ATOM 1287 C CA . GLU A 1 169 ? 17.278 1.508 -25.029 1.00 94.88 169 GLU A CA 1
ATOM 1288 C C . GLU A 1 169 ? 16.008 1.834 -24.232 1.00 94.88 169 GLU A C 1
ATOM 1290 O O . GLU A 1 169 ? 14.934 1.974 -24.811 1.00 94.88 169 GLU A O 1
ATOM 1295 N N . HIS A 1 170 ? 16.118 2.052 -22.917 1.00 94.19 170 HIS A N 1
ATOM 1296 C CA . HIS A 1 170 ? 14.993 2.434 -22.056 1.00 94.19 170 HIS A CA 1
ATOM 1297 C C . HIS A 1 170 ? 14.418 3.800 -22.448 1.00 94.19 170 HIS A C 1
ATOM 1299 O O . HIS A 1 170 ? 13.202 3.977 -22.460 1.00 94.19 170 HIS A O 1
ATOM 1305 N N . LYS A 1 171 ? 15.278 4.759 -22.817 1.00 93.50 171 LYS A N 1
ATOM 1306 C CA . LYS A 1 171 ? 14.842 6.072 -23.320 1.00 93.50 171 LYS A CA 1
ATOM 1307 C C . LYS A 1 171 ? 14.119 5.959 -24.656 1.00 93.50 171 LYS A C 1
ATOM 1309 O O . LYS A 1 171 ? 13.102 6.617 -24.845 1.00 93.50 171 LYS A O 1
ATOM 1314 N N . LYS A 1 172 ? 14.630 5.129 -25.568 1.00 95.50 172 LYS A N 1
ATOM 1315 C CA . LYS A 1 172 ? 13.993 4.880 -26.862 1.00 95.50 172 LYS A CA 1
ATOM 1316 C C . LYS A 1 172 ? 12.619 4.233 -26.684 1.00 95.50 172 LYS A C 1
ATOM 1318 O O . LYS A 1 172 ? 11.661 4.711 -27.276 1.00 95.50 172 LYS A O 1
ATOM 1323 N N . LEU A 1 173 ? 12.507 3.229 -25.812 1.00 93.25 173 LEU A N 1
ATOM 1324 C CA . LEU A 1 173 ? 11.228 2.591 -25.496 1.00 93.25 173 LEU A CA 1
ATOM 1325 C C . LEU A 1 173 ? 10.226 3.581 -24.883 1.00 93.25 173 LEU A C 1
ATOM 1327 O O . LEU A 1 173 ? 9.061 3.592 -25.269 1.00 93.25 173 LEU A O 1
ATOM 1331 N N . ALA A 1 174 ? 10.672 4.438 -23.959 1.00 92.81 174 ALA A N 1
ATOM 1332 C CA . ALA A 1 174 ? 9.824 5.480 -23.380 1.00 92.81 174 ALA A CA 1
ATOM 1333 C C . ALA A 1 174 ? 9.351 6.499 -24.432 1.00 92.81 174 ALA A C 1
ATOM 1335 O O . ALA A 1 174 ? 8.203 6.935 -24.399 1.00 92.81 174 ALA A O 1
ATOM 1336 N N . LEU A 1 175 ? 10.220 6.852 -25.384 1.00 92.88 175 LEU A N 1
ATOM 1337 C CA . LEU A 1 175 ? 9.885 7.742 -26.492 1.00 92.88 175 LEU A CA 1
ATOM 1338 C C . LEU A 1 175 ? 8.862 7.105 -27.445 1.00 92.88 175 LEU A C 1
ATOM 1340 O O . LEU A 1 175 ? 7.889 7.756 -27.810 1.00 92.88 175 LEU A O 1
ATOM 1344 N N . GLU A 1 176 ? 9.051 5.838 -27.818 1.00 93.19 176 GLU A N 1
ATOM 1345 C CA . GLU A 1 176 ? 8.094 5.080 -28.636 1.00 93.19 176 GLU A CA 1
ATOM 1346 C C . GLU A 1 176 ? 6.725 4.980 -27.948 1.00 93.19 176 GLU A C 1
ATOM 1348 O O . GLU A 1 176 ? 5.707 5.262 -28.575 1.00 93.19 176 GLU A O 1
ATOM 1353 N N . ALA A 1 177 ? 6.693 4.672 -26.647 1.00 89.44 177 ALA A N 1
ATOM 1354 C CA . ALA A 1 177 ? 5.455 4.651 -25.869 1.00 89.44 177 ALA A CA 1
ATOM 1355 C C . ALA A 1 177 ? 4.765 6.027 -25.830 1.00 89.44 177 ALA A C 1
ATOM 1357 O O . ALA A 1 177 ? 3.544 6.097 -25.940 1.00 89.44 177 ALA A O 1
ATOM 1358 N N . GLY A 1 178 ? 5.540 7.114 -25.729 1.00 85.50 178 GLY A N 1
ATOM 1359 C CA . GLY A 1 178 ? 5.025 8.483 -25.787 1.00 85.50 178 GLY A CA 1
ATOM 1360 C C . GLY A 1 178 ? 4.427 8.849 -27.148 1.00 85.50 178 GLY A C 1
ATOM 1361 O O . GLY A 1 178 ? 3.370 9.467 -27.191 1.00 85.50 178 GLY A O 1
ATOM 1362 N N . TYR A 1 179 ? 5.050 8.425 -28.253 1.00 86.44 179 TYR A N 1
ATOM 1363 C CA . TYR A 1 179 ? 4.504 8.627 -29.603 1.00 86.44 179 TYR A CA 1
ATOM 1364 C C . TYR A 1 179 ? 3.239 7.807 -29.872 1.00 86.44 179 TYR A C 1
ATOM 1366 O O . TYR A 1 179 ? 2.387 8.242 -30.635 1.00 86.44 179 TYR A O 1
ATOM 1374 N N . CYS A 1 180 ? 3.105 6.621 -29.276 1.00 72.00 180 CYS A N 1
ATOM 1375 C CA . CYS A 1 180 ? 1.892 5.810 -29.409 1.00 72.00 180 CYS A CA 1
ATOM 1376 C C . CYS A 1 180 ? 0.722 6.310 -28.545 1.00 72.00 180 CYS A C 1
ATOM 1378 O O . CYS A 1 180 ? -0.399 5.850 -28.748 1.00 72.00 180 CYS A O 1
ATOM 1380 N N . ALA A 1 181 ? 0.978 7.201 -27.582 1.00 68.19 181 ALA A N 1
ATOM 1381 C CA . ALA A 1 181 ? -0.032 7.771 -26.690 1.00 68.19 181 ALA A CA 1
ATOM 1382 C C . ALA A 1 181 ? -0.581 9.134 -27.163 1.00 68.19 181 ALA A C 1
ATOM 1384 O O . ALA A 1 181 ? -1.495 9.662 -26.531 1.00 68.19 181 ALA A O 1
ATOM 1385 N N . SER A 1 182 ? -0.019 9.704 -28.238 1.00 53.34 182 SER A N 1
ATOM 1386 C CA . SER A 1 182 ? -0.448 10.959 -28.882 1.00 53.34 182 SER A CA 1
ATOM 1387 C C . SER A 1 182 ? -1.284 10.710 -30.129 1.00 53.34 182 SER A C 1
ATOM 1389 O O . SER A 1 182 ? -2.282 11.434 -30.319 1.00 53.34 182 SER A O 1
#

Foldseek 3Di:
DDDDPPALDDDPVSRVVVVVVVVCVVVVDDPPPPDPDPPDDDDDDDDDDDDPDLCPLCVVQVVCVPVCLQPAAEDDACPLVCCCPVVVVDVDLLLSLLSCLSSRHLYYNYCSCVVCVVVNVVVVSDDVVSNVSSVVNVVSVCVVVVVVVPDCCPDPCNPDDPCNPPDPVVVVVVVVVVVVVD

Mean predicted aligned error: 11.62 Å

Organism: Parasponia andersonii (NCBI:txid3476)

Secondary structure (DSSP, 8-state):
----TTSS-S-HHHHHHHHHHHHHHHTT--TT--SS---------------TTHHHHHHHHHTTHHHHTT---BPPTTHHHHHHHTS--SSSHHHHHHHHHHTT--B-SSSHHHHHHHHHHHTTSS-HHHHHHHHHHHHHHHHHTTTTSS-GGGSTTTT--GGGSS-HHHHHHHHHHHHHT-